Protein AF-X1I5L2-F1 (afdb_monomer_lite)

Secondary structure (DSSP, 8-state):
-EEE-SSS-EEEPP---PPP-TTPPP---EEEEEEE-TTT--EEEEEEEPPTTTSPP----SSHHHHHHHHHHHHHTTHHHHT-SB-S--EEEEETTTTEEEEEEEETTEEEEEESSSTTTT-EEEEEHHHHHHHHHTTGGGSTT-SB-S--EEEEEEEE----TTS----PEEEEEEEEEEBSSEEEEEETTSS-EEEEE---S---TTSEEEEEE--TTSS---EEEEEEEE-TTS-EEEE--------SS----------

Organism: NCBI:txid412755

Foldseek 3Di:
DWDCDPPRDTDDDDDDPPDAAAVRDPFCQWDWDWDQDPVVRDIDTDIDGHDPVNGAAPFAYYHPLRRVQRVCQLVVQVHCVFQNHWPDYWDKDADPVQGWIWTWTHGPFWIKTATCDDPQHSHIAIDGDPQRVVCVVQVNCVHLQHAWPHHWDKFWFWDQPPDPPPDDRDRDTDIWIWTKTHGPFFIKIDTPPPDDIDTDGDDPDDDDQQWDFDWDFDPPPDDQTWTQGWTWHQDPVRDTDGPRNTTGHDDDDDDDDDDDDDD

pLDDT: mean 71.24, std 22.83, range [26.16, 98.19]

Sequence (263 aa):
IDIPATSKSSARLSLTIPSWVNEGPPQPRVLLLLYRDMEGRQQVLKIHAMSPKELPPLVGQGPREIEDEFIEVYQGNGGKDVMGDPLVLPYTFQDVLKGASVVIQDFKNGSIYYNTSGPFMGSAFALFGKIAKLYAGNGGPNGWLGLPRTGLSEVTVKRRANLEPRYPATTAWNNISYSICKFEGGYIGSRDDGGSYEVVQYEKYPLSATDSYLIIDADESYLGGSLILVGAEVKDDFTLRLNMKYLFTYQEGWGFWKNEVGY

InterPro domains:
  IPR013207 LGFP [PF08310] (103-143)

Radius of gyration: 26.4 Å; chains: 1; bounding box: 65×36×83 Å

Structure (mmCIF, N/CA/C/O backbone):
data_AF-X1I5L2-F1
#
_entry.id   AF-X1I5L2-F1
#
loop_
_atom_site.group_PDB
_atom_site.id
_atom_site.type_symbol
_atom_site.label_atom_id
_atom_site.label_alt_id
_atom_site.label_comp_id
_atom_site.label_asym_id
_atom_site.label_entity_id
_atom_site.label_seq_id
_atom_site.pdbx_PDB_ins_code
_atom_site.Cartn_x
_atom_site.Cartn_y
_atom_site.Cartn_z
_atom_site.occupancy
_atom_site.B_iso_or_equiv
_atom_site.auth_seq_id
_atom_site.auth_comp_id
_atom_site.auth_asym_id
_atom_site.auth_atom_id
_atom_site.pdbx_PDB_model_num
ATOM 1 N N . ILE A 1 1 ? -22.689 5.047 15.192 1.00 62.84 1 ILE A N 1
ATOM 2 C CA . ILE A 1 1 ? -23.192 3.724 15.639 1.00 62.84 1 ILE A CA 1
ATOM 3 C C . ILE A 1 1 ? -24.637 3.914 16.075 1.00 62.84 1 ILE A C 1
ATOM 5 O O . ILE A 1 1 ? -24.897 4.882 16.791 1.00 62.84 1 ILE A O 1
ATOM 9 N N . ASP A 1 2 ? -25.551 3.056 15.620 1.00 60.25 2 ASP A N 1
ATOM 10 C CA . ASP A 1 2 ? -26.950 3.079 16.060 1.00 60.25 2 ASP A CA 1
ATOM 11 C C . ASP A 1 2 ? -27.100 2.198 17.298 1.00 60.25 2 ASP A C 1
ATOM 13 O O . ASP A 1 2 ? -26.828 0.998 17.263 1.00 60.25 2 ASP A O 1
ATOM 17 N N . ILE A 1 3 ? -27.496 2.803 18.417 1.00 59.84 3 ILE A N 1
ATOM 18 C CA . ILE A 1 3 ? -27.638 2.094 19.689 1.00 59.84 3 ILE A CA 1
ATOM 19 C C . ILE A 1 3 ? -29.135 1.988 19.989 1.00 59.84 3 ILE A C 1
ATOM 21 O O . ILE A 1 3 ? -29.786 3.023 20.169 1.00 59.84 3 ILE A O 1
ATOM 25 N N . PRO A 1 4 ? -29.710 0.773 20.050 1.00 58.12 4 PRO A N 1
ATOM 26 C CA . PRO A 1 4 ? -31.114 0.617 20.405 1.00 58.12 4 PRO A CA 1
ATOM 27 C C . PRO A 1 4 ? -31.323 1.086 21.850 1.00 58.12 4 PRO A C 1
ATOM 29 O O . PRO A 1 4 ? -30.599 0.643 22.749 1.00 58.12 4 PRO A O 1
ATOM 32 N N . ALA A 1 5 ? -32.278 1.986 22.095 1.00 56.75 5 ALA A N 1
ATOM 33 C CA . ALA A 1 5 ? -32.668 2.361 23.452 1.00 56.75 5 ALA A CA 1
ATOM 34 C C . ALA A 1 5 ? -33.551 1.270 24.090 1.00 56.75 5 ALA A C 1
ATOM 36 O O . ALA A 1 5 ? -33.921 0.282 23.457 1.00 56.75 5 ALA A O 1
ATOM 37 N N . THR A 1 6 ? -33.822 1.404 25.388 1.00 57.53 6 THR A N 1
ATOM 38 C CA . THR A 1 6 ? -34.817 0.587 26.107 1.00 57.53 6 THR A CA 1
ATOM 39 C C . THR A 1 6 ? -36.243 0.906 25.648 1.00 57.53 6 THR A C 1
ATOM 41 O O . THR A 1 6 ? -37.098 0.024 25.631 1.00 57.53 6 THR A O 1
ATOM 44 N N . SER A 1 7 ? -36.482 2.138 25.197 1.00 55.00 7 SER A N 1
ATOM 45 C CA . SER A 1 7 ? -37.666 2.538 24.441 1.00 55.00 7 SER A CA 1
ATOM 46 C C . SER A 1 7 ? -37.446 2.299 22.937 1.00 55.00 7 SER A C 1
ATOM 48 O O . SER A 1 7 ? -36.315 2.178 22.478 1.00 55.00 7 SER A O 1
ATOM 50 N N . LYS A 1 8 ? -38.516 2.197 22.135 1.00 55.75 8 LYS A N 1
ATOM 51 C CA . LYS A 1 8 ? -38.480 1.890 20.680 1.00 55.75 8 LYS A CA 1
ATOM 52 C C . LYS A 1 8 ? -37.745 2.930 19.798 1.00 55.75 8 LYS A C 1
ATOM 54 O O . LYS A 1 8 ? -37.931 2.940 18.585 1.00 55.75 8 LYS A O 1
ATOM 59 N N . SER A 1 9 ? -36.950 3.823 20.375 1.00 58.19 9 SER A N 1
ATOM 60 C CA . SER A 1 9 ? -36.175 4.846 19.683 1.00 58.19 9 SER A CA 1
ATOM 61 C C . SER A 1 9 ? -34.705 4.432 19.545 1.00 58.19 9 SER A C 1
ATOM 63 O O . SER A 1 9 ? -34.098 3.838 20.434 1.00 58.19 9 SER A O 1
ATOM 65 N N . SER A 1 10 ? -34.109 4.740 18.396 1.00 59.22 10 SER A N 1
ATOM 66 C CA . SER A 1 10 ? -32.665 4.638 18.171 1.00 59.22 10 SER A CA 1
ATOM 67 C C . SER A 1 10 ? -32.024 6.008 18.370 1.00 59.22 10 SER A C 1
ATOM 69 O O . SER A 1 10 ? -32.534 7.002 17.852 1.00 59.22 10 SER A O 1
ATOM 71 N N . ALA A 1 11 ? -30.890 6.064 19.065 1.00 63.97 11 ALA A N 1
ATOM 72 C CA . ALA A 1 11 ? -30.048 7.255 19.106 1.00 63.97 11 ALA A CA 1
ATOM 73 C C . ALA A 1 11 ? -28.797 7.020 18.252 1.00 63.97 11 ALA A C 1
ATOM 75 O O . ALA A 1 11 ? -28.113 6.005 18.411 1.00 63.97 11 ALA A O 1
ATOM 76 N N . ARG A 1 12 ? -28.494 7.966 17.357 1.00 64.69 12 ARG A N 1
ATOM 77 C CA . ARG A 1 12 ? -27.260 7.956 16.569 1.00 64.69 12 ARG A CA 1
ATOM 78 C C . ARG A 1 12 ? -26.201 8.767 17.302 1.00 64.69 12 ARG A C 1
ATOM 80 O O . ARG A 1 12 ? -26.363 9.970 17.488 1.00 64.69 12 ARG A O 1
ATOM 87 N N . LEU A 1 13 ? -25.117 8.107 17.698 1.00 67.06 13 LEU A N 1
ATOM 88 C CA . LEU A 1 13 ? -23.958 8.765 18.294 1.00 67.06 13 LEU A CA 1
ATOM 89 C C . LEU A 1 13 ? -22.847 8.889 17.247 1.00 67.06 13 LEU A C 1
ATOM 91 O O . LEU A 1 13 ? -22.424 7.883 16.660 1.00 67.06 13 LEU A O 1
ATOM 95 N N . SER A 1 14 ? -22.390 10.121 17.025 1.00 67.50 14 SER A N 1
ATOM 96 C CA . SER A 1 14 ? -21.175 10.421 16.268 1.00 67.50 14 SER A CA 1
ATOM 97 C C . SER A 1 14 ? -20.031 10.586 17.256 1.00 67.50 14 SER A C 1
ATOM 99 O O . SER A 1 14 ? -20.065 11.474 18.104 1.00 67.50 14 SER A O 1
ATOM 101 N N . LEU A 1 15 ? -19.043 9.707 17.163 1.00 67.12 15 LEU A N 1
ATOM 102 C CA . LEU A 1 15 ? -17.847 9.753 17.988 1.00 67.12 15 LEU A CA 1
ATOM 103 C C . LEU A 1 15 ? -16.681 10.141 17.099 1.00 67.12 15 LEU A C 1
ATOM 105 O O . LEU A 1 15 ? -16.393 9.447 16.124 1.00 67.12 15 LEU A O 1
ATOM 109 N N . THR A 1 16 ? -16.005 11.227 17.450 1.00 61.34 16 THR A N 1
ATOM 110 C CA . THR A 1 16 ? -14.686 11.505 16.896 1.00 61.34 16 THR A CA 1
ATOM 111 C C . THR A 1 16 ? -13.714 10.582 17.610 1.00 61.34 16 THR A C 1
ATOM 113 O O . THR A 1 16 ? -13.450 10.761 18.797 1.00 61.34 16 THR A O 1
ATOM 116 N N . ILE A 1 17 ? -13.231 9.557 16.912 1.00 61.75 17 ILE A N 1
ATOM 117 C CA . ILE A 1 17 ? -12.110 8.757 17.402 1.00 61.75 17 ILE A CA 1
ATOM 118 C C . ILE A 1 17 ? -10.872 9.632 17.167 1.00 61.75 17 ILE A C 1
ATOM 120 O O . ILE A 1 17 ? -10.601 9.941 16.004 1.00 61.75 17 ILE A O 1
ATOM 124 N N . PRO A 1 18 ? -10.193 10.135 18.219 1.00 54.06 18 PRO A N 1
ATOM 125 C CA . PRO A 1 18 ? -8.997 10.948 18.031 1.00 54.06 18 PRO A CA 1
ATOM 126 C C . PRO A 1 18 ? -7.972 10.154 17.219 1.00 54.06 18 PRO A C 1
ATOM 128 O O . PRO A 1 18 ? -7.863 8.939 17.394 1.00 54.06 18 PRO A O 1
ATOM 131 N N . SER A 1 19 ? -7.282 10.846 16.308 1.00 47.81 19 SER A N 1
ATOM 132 C CA . SER A 1 19 ? -6.241 10.267 15.459 1.00 47.81 19 SER A CA 1
ATOM 133 C C . SER A 1 19 ? -5.255 9.469 16.305 1.00 47.81 19 SER A C 1
ATOM 135 O O . SER A 1 19 ? -4.881 9.897 17.405 1.00 47.81 19 SER A O 1
ATOM 137 N N . TRP A 1 20 ? -4.879 8.306 15.794 1.00 55.50 20 TRP A N 1
ATOM 138 C CA . TRP A 1 20 ? -3.967 7.394 16.450 1.00 55.50 20 TRP A CA 1
ATOM 139 C C . TRP A 1 20 ? -2.592 8.064 16.519 1.00 55.50 20 TRP A C 1
ATOM 141 O O . TRP A 1 20 ? -2.247 8.957 15.751 1.00 55.50 20 TRP A O 1
ATOM 151 N N . VAL A 1 21 ? -1.859 7.753 17.569 1.00 45.34 21 VAL A N 1
ATOM 152 C CA . VAL A 1 21 ? -0.486 8.204 17.774 1.00 45.34 21 VAL A CA 1
ATOM 153 C C . VAL A 1 21 ? 0.240 7.005 18.340 1.00 45.34 21 VAL A C 1
ATOM 155 O O . VAL A 1 21 ? -0.377 6.187 19.025 1.00 45.34 21 VAL A O 1
ATOM 158 N N . ASN A 1 22 ? 1.541 6.890 18.087 1.00 37.84 22 ASN A N 1
ATOM 159 C CA . ASN A 1 22 ? 2.390 5.970 18.835 1.00 37.84 22 ASN A CA 1
ATOM 160 C C . ASN A 1 22 ? 2.113 6.122 20.343 1.00 37.84 22 ASN A C 1
ATOM 162 O O . ASN A 1 22 ? 2.152 7.235 20.860 1.00 37.84 22 ASN A O 1
ATOM 166 N N . GLU A 1 23 ? 1.813 5.004 21.015 1.00 49.00 23 GLU A N 1
ATOM 167 C CA . GLU A 1 23 ? 1.343 4.897 22.416 1.00 49.00 23 GLU A CA 1
ATOM 168 C C . GLU A 1 23 ? -0.141 5.219 22.685 1.00 49.00 23 GLU A C 1
ATOM 170 O O . GLU A 1 23 ? -0.615 5.103 23.817 1.00 49.00 23 GLU A O 1
ATOM 175 N N . GLY A 1 24 ? -0.914 5.552 21.653 1.00 46.72 24 GLY A N 1
ATOM 176 C CA . GLY A 1 24 ? -2.366 5.651 21.730 1.00 46.72 24 GLY A CA 1
ATOM 177 C C . GLY A 1 24 ? -3.008 4.296 22.063 1.00 46.72 24 GLY A C 1
ATOM 178 O O . GLY A 1 24 ? -2.465 3.242 21.718 1.00 46.72 24 GLY A O 1
ATOM 179 N N . PRO A 1 25 ? -4.162 4.281 22.753 1.00 47.28 25 PRO A N 1
ATOM 180 C CA . PRO A 1 25 ? -4.828 3.032 23.093 1.00 47.28 25 PRO A CA 1
ATOM 181 C C . PRO A 1 25 ? -5.156 2.234 21.818 1.00 47.28 25 PRO A C 1
ATOM 183 O O . PRO A 1 25 ? -5.490 2.830 20.790 1.00 47.28 25 PRO A O 1
ATOM 186 N N . PRO A 1 26 ? -5.093 0.888 21.870 1.00 56.44 26 PRO A N 1
ATOM 187 C CA . PRO A 1 26 ? -5.458 0.042 20.738 1.00 56.44 26 PRO A CA 1
ATOM 188 C C . PRO A 1 26 ? -6.870 0.375 20.260 1.00 56.44 26 PRO A C 1
ATOM 190 O O . PRO A 1 26 ? -7.688 0.850 21.053 1.00 56.44 26 PRO A O 1
ATOM 193 N N . GLN A 1 27 ? -7.166 0.067 18.988 1.00 62.84 27 GLN A N 1
ATOM 194 C CA . GLN A 1 27 ? -8.500 0.235 18.401 1.00 62.84 27 GLN A CA 1
ATOM 195 C C . GLN A 1 27 ? -9.589 -0.070 19.420 1.00 62.84 27 GLN A C 1
ATOM 197 O O . GLN A 1 27 ? -9.614 -1.212 19.894 1.00 62.84 27 GLN A O 1
ATOM 202 N N . PRO A 1 28 ? -10.436 0.910 19.819 1.00 68.00 28 PRO A N 1
ATOM 203 C CA . PRO A 1 28 ? -11.447 0.642 20.807 1.00 68.00 28 PRO A CA 1
ATOM 204 C C . PRO A 1 28 ? -12.338 -0.407 20.165 1.00 68.00 28 PRO A C 1
ATOM 206 O O . PRO A 1 28 ? -13.022 -0.159 19.182 1.00 68.00 28 PRO A O 1
ATOM 209 N N . ARG A 1 29 ? -12.252 -1.631 20.678 1.00 71.00 29 ARG A N 1
ATOM 210 C CA . ARG A 1 29 ? -13.101 -2.746 20.244 1.00 71.00 29 ARG A CA 1
ATOM 211 C C . ARG A 1 29 ? -14.408 -2.763 21.015 1.00 71.00 29 ARG A C 1
ATOM 213 O O . ARG A 1 29 ? -15.281 -3.583 20.760 1.00 71.00 29 ARG A O 1
ATOM 220 N N . VAL A 1 30 ? -14.520 -1.867 21.988 1.00 75.81 30 VAL A N 1
ATOM 221 C CA . VAL A 1 30 ? -15.630 -1.770 22.912 1.00 75.81 30 VAL A CA 1
ATOM 222 C C . VAL A 1 30 ? -15.932 -0.299 23.130 1.00 75.81 30 VAL A C 1
ATOM 224 O O . VAL A 1 30 ? -15.053 0.479 23.494 1.00 75.81 30 VAL A O 1
ATOM 227 N N . LEU A 1 31 ? -17.193 0.063 22.937 1.00 80.19 31 LEU A N 1
ATOM 228 C CA . LEU A 1 31 ? -17.743 1.323 23.391 1.00 80.19 31 LEU A CA 1
ATOM 229 C C . LEU A 1 31 ? -18.489 1.090 24.706 1.00 80.19 31 LEU A C 1
ATOM 231 O O . LEU A 1 31 ? -19.410 0.272 24.770 1.00 80.19 31 LEU A O 1
ATOM 235 N N . LEU A 1 32 ? -18.102 1.824 25.747 1.00 81.88 32 LEU A N 1
ATOM 236 C CA . LEU A 1 32 ? -18.832 1.876 27.010 1.00 81.88 32 LEU A CA 1
ATOM 237 C C . LEU A 1 32 ? -19.754 3.095 26.986 1.00 81.88 32 LEU A C 1
ATOM 239 O O . LEU A 1 32 ? -19.300 4.235 26.967 1.00 81.88 32 LEU A O 1
ATOM 243 N N . LEU A 1 33 ? -21.058 2.843 26.967 1.00 83.19 33 LEU A N 1
ATOM 244 C CA . LEU A 1 33 ? -22.099 3.863 26.955 1.00 83.19 33 LEU A CA 1
ATOM 245 C C . LEU A 1 33 ? -22.772 3.896 28.315 1.00 83.19 33 LEU A C 1
ATOM 247 O O . LEU A 1 33 ? -23.571 3.016 28.635 1.00 83.19 33 LEU A O 1
ATOM 251 N N . LEU A 1 34 ? -22.474 4.924 29.098 1.00 85.88 34 LEU A N 1
ATOM 252 C CA . LEU A 1 34 ? -23.201 5.208 30.326 1.00 85.88 34 LEU A CA 1
ATOM 253 C C . LEU A 1 34 ? -24.226 6.307 30.048 1.00 85.88 34 LEU A C 1
ATOM 255 O O . LEU A 1 34 ? -23.855 7.423 29.690 1.00 85.88 34 LEU A O 1
ATOM 259 N N . TYR A 1 35 ? -25.511 6.004 30.213 1.00 82.56 35 TYR A N 1
ATOM 260 C CA . TYR A 1 35 ? -26.581 6.986 30.042 1.00 82.56 35 TYR A CA 1
ATOM 261 C C . TYR A 1 35 ? -27.632 6.874 31.145 1.00 82.56 35 TYR A C 1
ATOM 263 O O . TYR A 1 35 ? -27.741 5.859 31.831 1.00 82.56 35 TYR A O 1
ATOM 271 N N . ARG A 1 36 ? -28.403 7.947 31.346 1.00 83.25 36 ARG A N 1
ATOM 272 C CA . ARG A 1 36 ? -29.552 7.949 32.255 1.00 83.25 36 ARG A CA 1
ATOM 273 C C . ARG A 1 36 ? -30.817 7.716 31.441 1.00 83.25 36 ARG A C 1
ATOM 275 O O . ARG A 1 36 ? -31.122 8.501 30.547 1.00 83.25 36 ARG A O 1
ATOM 282 N N . ASP A 1 37 ? -31.542 6.656 31.764 1.00 80.94 37 ASP A N 1
ATOM 283 C CA . ASP A 1 37 ? -32.891 6.448 31.257 1.00 80.94 37 ASP A CA 1
ATOM 284 C C . ASP A 1 37 ? -33.816 7.479 31.921 1.00 80.94 37 ASP A C 1
ATOM 286 O O . ASP A 1 37 ? -33.948 7.516 33.147 1.00 80.94 37 ASP A O 1
ATOM 290 N N . MET A 1 38 ? -34.406 8.364 31.118 1.00 77.81 38 MET A N 1
ATOM 291 C CA . MET A 1 38 ? -35.270 9.443 31.606 1.00 77.81 38 MET A CA 1
ATOM 292 C C . MET A 1 38 ? -36.634 8.932 32.077 1.00 77.81 38 MET A C 1
ATOM 294 O O . MET A 1 38 ? -37.244 9.557 32.944 1.00 77.81 38 MET A O 1
ATOM 298 N N . GLU A 1 39 ? -37.091 7.801 31.542 1.00 81.94 39 GLU A N 1
ATOM 299 C CA . GLU A 1 39 ? -38.390 7.209 31.859 1.00 81.94 39 GLU A CA 1
ATOM 300 C C . GLU A 1 39 ? -38.290 6.393 33.156 1.00 81.94 39 GLU A C 1
ATOM 302 O O . GLU A 1 39 ? -39.084 6.570 34.079 1.00 81.94 39 GLU A O 1
ATOM 307 N N . GLY A 1 40 ? -37.232 5.585 33.283 1.00 77.69 40 GLY A N 1
ATOM 308 C CA . GLY A 1 40 ? -36.968 4.774 34.478 1.00 77.69 40 GLY A CA 1
ATOM 309 C C . GLY A 1 40 ? -36.187 5.478 35.594 1.00 77.69 40 GLY A C 1
ATOM 310 O O . GLY A 1 40 ? -36.073 4.936 36.692 1.00 77.69 40 GLY A O 1
ATOM 311 N N . ARG A 1 41 ? -35.604 6.658 35.331 1.00 86.31 41 ARG A N 1
ATOM 312 C CA . ARG A 1 41 ? -34.628 7.357 36.202 1.00 86.31 41 ARG A CA 1
ATOM 313 C C . ARG A 1 41 ? -33.420 6.500 36.621 1.00 86.31 41 ARG A C 1
ATOM 315 O O . ARG A 1 41 ? -32.737 6.833 37.589 1.00 86.31 41 ARG A O 1
ATOM 322 N N . GLN A 1 42 ? -33.131 5.420 35.901 1.00 86.06 42 GLN A N 1
ATOM 323 C CA . GLN A 1 42 ? -32.013 4.519 36.179 1.00 86.06 42 GLN A CA 1
ATOM 324 C C . GLN A 1 42 ? -30.783 4.903 35.352 1.00 86.06 42 GLN A C 1
ATOM 326 O O . GLN A 1 42 ? -30.897 5.441 34.251 1.00 86.06 42 GLN A O 1
ATOM 331 N N . GLN A 1 43 ? -29.588 4.630 35.879 1.00 88.38 43 GLN A N 1
ATOM 332 C CA . GLN A 1 43 ? -28.369 4.637 35.071 1.00 88.38 43 GLN A CA 1
ATOM 333 C C . GLN A 1 43 ? -28.238 3.295 34.357 1.00 88.38 43 GLN A C 1
ATOM 335 O O . GLN A 1 43 ? -28.350 2.243 34.982 1.00 88.38 43 GLN A O 1
ATOM 340 N N . VAL A 1 44 ? -27.984 3.341 33.055 1.00 83.56 44 VAL A N 1
ATOM 341 C CA . VAL A 1 44 ? -27.788 2.169 32.211 1.00 83.56 44 VAL A CA 1
ATOM 342 C C . VAL A 1 44 ? -26.373 2.217 31.654 1.00 83.56 44 VAL A C 1
ATOM 344 O O . VAL A 1 44 ? -25.980 3.196 31.018 1.00 83.56 44 VAL A O 1
ATOM 347 N N . LEU A 1 45 ? -25.615 1.146 31.885 1.00 86.69 45 LEU A N 1
ATOM 348 C CA . LEU A 1 45 ? -24.344 0.893 31.219 1.00 86.69 45 LEU A CA 1
ATOM 349 C C . LEU A 1 45 ? -24.587 -0.101 30.083 1.00 86.69 45 LEU A C 1
ATOM 351 O O . LEU A 1 45 ? -24.984 -1.240 30.326 1.00 86.69 45 LEU A O 1
ATOM 355 N N . LYS A 1 46 ? -24.336 0.318 28.844 1.00 83.50 46 LYS A N 1
ATOM 356 C CA . LYS A 1 46 ? -24.289 -0.574 27.686 1.00 83.50 46 LYS A CA 1
ATOM 357 C C . LYS A 1 46 ? -22.857 -0.749 27.222 1.00 83.50 46 LYS A C 1
ATOM 359 O O . LYS A 1 46 ? -22.101 0.210 27.101 1.00 83.50 46 LYS A O 1
ATOM 364 N N . ILE A 1 47 ? -22.521 -1.996 26.930 1.00 82.38 47 ILE A N 1
ATOM 365 C CA . ILE A 1 47 ? -21.259 -2.382 26.319 1.00 82.38 47 ILE A CA 1
ATOM 366 C C . ILE A 1 47 ? -21.579 -2.720 24.870 1.00 82.38 47 ILE A C 1
ATOM 368 O O . ILE A 1 47 ? -22.359 -3.634 24.606 1.00 82.38 47 ILE A O 1
ATOM 372 N N . HIS A 1 48 ? -21.021 -1.964 23.934 1.00 81.81 48 HIS A N 1
ATOM 373 C CA . HIS A 1 48 ? -21.159 -2.242 22.513 1.00 81.81 48 HIS A CA 1
ATOM 374 C C . HIS A 1 48 ? -19.808 -2.701 21.975 1.00 81.81 48 HIS A C 1
ATOM 376 O O . HIS A 1 48 ? -18.886 -1.901 21.821 1.00 81.81 48 HIS A O 1
ATOM 382 N N . ALA A 1 49 ? -19.680 -4.006 21.746 1.00 81.31 49 ALA A N 1
ATOM 383 C CA . ALA A 1 49 ? -18.516 -4.560 21.075 1.00 81.31 49 ALA A CA 1
ATOM 384 C C . ALA A 1 49 ? -18.593 -4.197 19.589 1.00 81.31 49 ALA A C 1
ATOM 386 O O . ALA A 1 49 ? -19.563 -4.547 18.923 1.00 81.31 49 ALA A O 1
ATOM 387 N N . MET A 1 50 ? -17.579 -3.495 19.093 1.00 77.56 50 MET A N 1
ATOM 388 C CA . MET A 1 50 ? -17.454 -3.168 17.680 1.00 77.56 50 MET A CA 1
ATOM 389 C C . MET A 1 50 ? -16.791 -4.338 16.967 1.00 77.56 50 MET A C 1
ATOM 391 O O . MET A 1 50 ? -15.715 -4.806 17.354 1.00 77.56 50 MET A O 1
ATOM 395 N N . SER A 1 51 ? -17.438 -4.827 15.918 1.00 74.00 51 SER A N 1
ATOM 396 C CA . SER A 1 51 ? -16.825 -5.794 15.023 1.00 74.00 51 SER A CA 1
ATOM 397 C C . SER A 1 51 ? -15.709 -5.123 14.208 1.00 74.00 51 SER A C 1
ATOM 399 O O . SER A 1 51 ? -15.785 -3.927 13.919 1.00 74.00 51 SER A O 1
ATOM 401 N N . PRO A 1 52 ? -14.694 -5.873 13.743 1.00 67.38 52 PRO A N 1
ATOM 402 C CA . PRO A 1 52 ? -13.659 -5.328 12.859 1.00 67.38 52 PRO A CA 1
ATOM 403 C C . PRO A 1 52 ? -14.202 -4.666 11.582 1.00 67.38 52 PRO A C 1
ATOM 405 O O . PRO A 1 52 ? -13.520 -3.849 10.982 1.00 67.38 52 PRO A O 1
ATOM 408 N N . LYS A 1 53 ? -15.430 -5.004 11.159 1.00 70.56 53 LYS A N 1
ATOM 409 C CA . LYS A 1 53 ? -16.088 -4.399 9.990 1.00 70.56 53 LYS A CA 1
ATOM 410 C C . LYS A 1 53 ? -16.654 -3.004 10.268 1.00 70.56 53 LYS A C 1
ATOM 412 O O . LYS A 1 53 ? -16.898 -2.266 9.322 1.00 70.56 53 LYS A O 1
ATOM 417 N N . GLU A 1 54 ? -16.896 -2.675 11.534 1.00 71.56 54 GLU A N 1
ATOM 418 C CA . GLU A 1 54 ? -17.442 -1.386 11.979 1.00 71.56 54 GLU A CA 1
ATOM 419 C C . GLU A 1 54 ? -16.341 -0.382 12.341 1.00 71.56 54 GLU A C 1
ATOM 421 O O . GLU A 1 54 ? -16.627 0.800 12.529 1.00 71.56 54 GLU A O 1
ATOM 426 N N . LEU A 1 55 ? -15.091 -0.846 12.433 1.00 70.75 55 LEU A N 1
ATOM 427 C CA . LEU A 1 55 ? -13.928 -0.011 12.695 1.00 70.75 55 LEU A CA 1
ATOM 428 C C . LEU A 1 55 ? -13.277 0.433 11.376 1.00 70.75 55 LEU A C 1
ATOM 430 O O . LEU A 1 55 ? -13.263 -0.334 10.407 1.00 70.75 55 LEU A O 1
ATOM 434 N N . PRO A 1 56 ? -12.706 1.649 11.325 1.00 69.31 56 PRO A N 1
ATOM 435 C CA . PRO A 1 56 ? -11.816 2.029 10.238 1.00 69.31 56 PRO A CA 1
ATOM 436 C C . PRO A 1 56 ? -10.670 1.012 10.103 1.00 69.31 56 PRO A C 1
ATOM 438 O O . PRO A 1 56 ? -10.241 0.443 11.112 1.00 69.31 56 PRO A O 1
ATOM 441 N N . PRO A 1 57 ? -10.146 0.767 8.892 1.00 74.00 57 PRO A N 1
ATOM 442 C CA . PRO A 1 57 ? -8.953 -0.055 8.738 1.00 74.00 57 PRO A CA 1
ATOM 443 C C . PRO A 1 57 ? -7.786 0.556 9.532 1.00 74.00 57 PRO A C 1
ATOM 445 O O . PRO A 1 57 ? -7.620 1.774 9.560 1.00 74.00 57 PRO A O 1
ATOM 448 N N . LEU A 1 58 ? -6.992 -0.292 10.191 1.00 83.06 58 LEU A N 1
ATOM 449 C CA . LEU A 1 58 ? -5.752 0.095 10.878 1.00 83.06 58 LEU A CA 1
ATOM 450 C C . LEU A 1 58 ? -4.671 0.447 9.849 1.00 83.06 58 LEU A C 1
ATOM 452 O O . LEU A 1 58 ? -3.816 -0.381 9.561 1.00 83.06 58 LEU A O 1
ATOM 456 N N . VAL A 1 59 ? -4.758 1.622 9.236 1.00 84.50 59 VAL A N 1
ATOM 457 C CA . VAL A 1 59 ? -3.810 2.103 8.221 1.00 84.50 59 VAL A CA 1
ATOM 458 C C . VAL A 1 59 ? -2.761 2.970 8.893 1.00 84.50 59 VAL A C 1
ATOM 460 O O . VAL A 1 59 ? -3.115 3.907 9.603 1.00 84.50 59 VAL A O 1
ATOM 463 N N . GLY A 1 60 ? -1.488 2.658 8.663 1.00 83.94 60 GLY A N 1
ATOM 464 C CA . GLY A 1 60 ? -0.393 3.248 9.418 1.00 83.94 60 GLY A CA 1
ATOM 465 C C . GLY A 1 60 ? -0.456 2.855 10.896 1.00 83.94 60 GLY A C 1
ATOM 466 O O . GLY A 1 60 ? -1.438 2.300 11.378 1.00 83.94 60 GLY A O 1
ATOM 467 N N . GLN A 1 61 ? 0.645 3.079 11.597 1.00 79.31 61 GLN A N 1
ATOM 468 C CA . GLN A 1 61 ? 0.837 3.060 13.049 1.00 79.31 61 GLN A CA 1
ATOM 469 C C . GLN A 1 61 ? 2.268 3.558 13.249 1.00 79.31 61 GLN A C 1
ATOM 471 O O . GLN A 1 61 ? 3.175 3.096 12.549 1.00 79.31 61 GLN A O 1
ATOM 476 N N . GLY A 1 62 ? 2.501 4.477 14.179 1.00 77.12 62 GLY A N 1
ATOM 477 C CA . GLY A 1 62 ? 3.846 5.004 14.361 1.00 77.12 62 GLY A CA 1
ATOM 478 C C . GLY A 1 62 ? 3.890 6.432 14.883 1.00 77.12 62 GLY A C 1
ATOM 479 O O . GLY A 1 62 ? 2.904 6.951 15.413 1.00 77.12 62 GLY A O 1
ATOM 480 N N . PRO A 1 63 ? 5.055 7.089 14.745 1.00 79.81 63 PRO A N 1
ATOM 481 C CA . PRO A 1 63 ? 5.131 8.536 14.829 1.00 79.81 63 PRO A CA 1
ATOM 482 C C . PRO A 1 63 ? 4.100 9.145 13.877 1.00 79.81 63 PRO A C 1
ATOM 484 O O . PRO A 1 63 ? 3.917 8.644 12.767 1.00 79.81 63 PRO A O 1
ATOM 487 N N . ARG A 1 64 ? 3.452 10.226 14.314 1.00 77.69 64 ARG A N 1
ATOM 488 C CA . ARG A 1 64 ? 2.327 10.844 13.604 1.00 77.69 64 ARG A CA 1
ATOM 489 C C . ARG A 1 64 ? 2.625 11.137 12.131 1.00 77.69 64 ARG A C 1
ATOM 491 O O . ARG A 1 64 ? 1.784 10.880 11.289 1.00 77.69 64 ARG A O 1
ATOM 498 N N . GLU A 1 65 ? 3.837 11.593 11.829 1.00 81.62 65 GLU A N 1
ATOM 499 C CA . GLU A 1 65 ? 4.284 11.883 10.460 1.00 81.62 65 GLU A CA 1
ATOM 500 C C . GLU A 1 65 ? 4.211 10.655 9.537 1.00 81.62 65 GLU A C 1
ATOM 502 O O . GLU A 1 65 ? 3.803 10.770 8.390 1.00 81.62 65 GLU A O 1
ATOM 507 N N . ILE A 1 66 ? 4.554 9.466 10.045 1.00 86.25 66 ILE A N 1
ATOM 508 C CA . ILE A 1 66 ? 4.475 8.220 9.272 1.00 86.25 66 ILE A CA 1
ATOM 509 C C . ILE A 1 66 ? 3.015 7.806 9.103 1.00 86.25 66 ILE A C 1
ATOM 511 O O . ILE A 1 66 ? 2.603 7.403 8.022 1.00 86.25 66 ILE A O 1
ATOM 515 N N . GLU A 1 67 ? 2.227 7.878 10.174 1.00 86.81 67 GLU A N 1
ATOM 516 C CA . GLU A 1 67 ? 0.817 7.495 10.124 1.00 86.81 67 GLU A CA 1
ATOM 517 C C . GLU A 1 67 ? 0.016 8.367 9.153 1.00 86.81 67 GLU A C 1
ATOM 519 O O . GLU A 1 67 ? -0.710 7.823 8.319 1.00 86.81 67 GLU A O 1
ATOM 524 N N . ASP A 1 68 ? 0.186 9.689 9.230 1.00 87.38 68 ASP A N 1
ATOM 525 C CA . ASP A 1 68 ? -0.494 10.649 8.361 1.00 87.38 68 ASP A CA 1
ATOM 526 C C . ASP A 1 68 ? -0.179 10.347 6.882 1.00 87.38 68 ASP A C 1
ATOM 528 O O . ASP A 1 68 ? -1.098 10.264 6.068 1.00 87.38 68 ASP A O 1
ATOM 532 N N . GLU A 1 69 ? 1.082 10.044 6.558 1.00 92.06 69 GLU A N 1
ATOM 533 C CA . GLU A 1 69 ? 1.515 9.685 5.202 1.00 92.06 69 GLU A CA 1
ATOM 534 C C . GLU A 1 69 ? 0.912 8.347 4.719 1.00 92.06 69 GLU A C 1
ATOM 536 O O . GLU A 1 69 ? 0.443 8.231 3.585 1.00 92.06 69 GLU A O 1
ATOM 541 N N . PHE A 1 70 ? 0.855 7.320 5.579 1.00 92.81 70 PHE A N 1
ATOM 542 C CA . PHE A 1 70 ? 0.179 6.058 5.243 1.00 92.81 70 PHE A CA 1
ATOM 543 C C . PHE A 1 70 ? -1.311 6.273 4.971 1.00 92.81 70 PHE A C 1
ATOM 545 O O . PHE A 1 70 ? -1.853 5.683 4.034 1.00 92.81 70 PHE A O 1
ATOM 552 N N . ILE A 1 71 ? -1.979 7.089 5.790 1.00 90.00 71 ILE A N 1
ATOM 553 C CA . ILE A 1 71 ? -3.398 7.409 5.624 1.00 90.00 71 ILE A CA 1
ATOM 554 C C . ILE A 1 71 ? -3.607 8.183 4.324 1.00 90.00 71 ILE A C 1
ATOM 556 O O . ILE A 1 71 ? -4.505 7.826 3.559 1.00 90.00 71 ILE A O 1
ATOM 560 N N . GLU A 1 72 ? -2.787 9.197 4.050 1.00 92.38 72 GLU A N 1
ATOM 561 C CA . GLU A 1 72 ? -2.867 9.997 2.830 1.00 92.38 72 GLU A CA 1
ATOM 562 C C . GLU A 1 72 ? -2.696 9.123 1.587 1.00 92.38 72 GLU A C 1
ATOM 564 O O . GLU A 1 72 ? -3.575 9.105 0.723 1.00 92.38 72 GLU A O 1
ATOM 569 N N . VAL A 1 73 ? -1.638 8.309 1.533 1.00 95.38 73 VAL A N 1
ATOM 570 C CA . VAL A 1 73 ? -1.386 7.410 0.402 1.00 95.38 73 VAL A CA 1
ATOM 571 C C . VAL A 1 73 ? -2.472 6.345 0.268 1.00 95.38 73 VAL A C 1
ATOM 573 O O . VAL A 1 73 ? -2.919 6.069 -0.846 1.00 95.38 73 VAL A O 1
ATOM 576 N N . TYR A 1 74 ? -2.954 5.766 1.369 1.00 95.81 74 TYR A N 1
ATOM 577 C CA . TYR A 1 74 ? -4.043 4.792 1.330 1.00 95.81 74 TYR A CA 1
ATOM 578 C C . TYR A 1 74 ? -5.323 5.402 0.757 1.00 95.81 74 TYR A C 1
ATOM 580 O O . TYR A 1 74 ? -5.893 4.858 -0.187 1.00 95.81 74 TYR A O 1
ATOM 588 N N . GLN A 1 75 ? -5.769 6.544 1.290 1.00 93.31 75 GLN A N 1
ATOM 589 C CA . GLN A 1 75 ? -7.003 7.199 0.846 1.00 93.31 75 GLN A CA 1
ATOM 590 C C . GLN A 1 75 ? -6.871 7.749 -0.577 1.00 93.31 75 GLN A C 1
ATOM 592 O O . GLN A 1 75 ? -7.778 7.560 -1.389 1.00 93.31 75 GLN A O 1
ATOM 597 N N . GLY A 1 76 ? -5.727 8.354 -0.909 1.00 94.06 76 GLY A N 1
ATOM 598 C CA . GLY A 1 76 ? -5.424 8.880 -2.241 1.00 94.06 76 GLY A CA 1
ATOM 599 C C . GLY A 1 76 ? -5.444 7.810 -3.336 1.00 94.06 76 GLY A C 1
ATOM 600 O O . GLY A 1 76 ? -5.770 8.110 -4.480 1.00 94.06 76 GLY A O 1
ATOM 601 N N . ASN A 1 77 ? -5.191 6.546 -2.978 1.00 94.38 77 ASN A N 1
ATOM 602 C CA . ASN A 1 77 ? -5.246 5.400 -3.888 1.00 94.38 77 ASN A CA 1
ATOM 603 C C . ASN A 1 77 ? -6.566 4.605 -3.800 1.00 94.38 77 ASN A C 1
ATOM 605 O O . ASN A 1 77 ? -6.619 3.440 -4.188 1.00 94.38 77 ASN A O 1
ATOM 609 N N . GLY A 1 78 ? -7.647 5.214 -3.297 1.00 94.12 78 GLY A N 1
ATOM 610 C CA . GLY A 1 78 ? -8.984 4.604 -3.238 1.00 94.12 78 GLY A CA 1
ATOM 611 C C . GLY A 1 78 ? -9.252 3.753 -1.991 1.00 94.12 78 GLY A C 1
ATOM 612 O O . GLY A 1 78 ? -10.278 3.074 -1.909 1.00 94.12 78 GLY A O 1
ATOM 613 N N . GLY A 1 79 ? -8.349 3.783 -1.011 1.00 93.50 79 GLY A N 1
ATOM 614 C CA . GLY A 1 79 ? -8.538 3.231 0.324 1.00 93.50 79 GLY A CA 1
ATOM 615 C C . GLY A 1 79 ? -8.974 1.769 0.332 1.00 93.50 79 GLY A C 1
ATOM 616 O O . GLY A 1 79 ? -8.403 0.909 -0.343 1.00 93.50 79 GLY A O 1
ATOM 617 N N . LYS A 1 80 ? -10.013 1.478 1.119 1.00 91.50 80 LYS A N 1
ATOM 618 C CA . LYS A 1 80 ? -10.504 0.113 1.349 1.00 91.50 80 LYS A CA 1
ATOM 619 C C . LYS A 1 80 ? -11.042 -0.561 0.092 1.00 91.50 80 LYS A C 1
ATOM 621 O O . LYS A 1 80 ? -10.908 -1.777 -0.027 1.00 91.50 80 LYS A O 1
ATOM 626 N N . ASP A 1 81 ? -11.605 0.199 -0.840 1.00 93.12 81 ASP A N 1
ATOM 627 C CA . ASP A 1 81 ? -12.199 -0.366 -2.053 1.00 93.12 81 ASP A CA 1
ATOM 628 C C . ASP A 1 81 ? -11.127 -0.889 -3.019 1.00 93.12 81 ASP A C 1
ATOM 630 O O . ASP A 1 81 ? -11.339 -1.895 -3.698 1.00 93.12 81 ASP A O 1
ATOM 634 N N . VAL A 1 82 ? -9.949 -0.256 -3.030 1.00 94.38 82 VAL A N 1
ATOM 635 C CA . VAL A 1 82 ? -8.824 -0.632 -3.897 1.00 94.38 82 VAL A CA 1
ATOM 636 C C . VAL A 1 82 ? -7.826 -1.521 -3.160 1.00 94.38 82 VAL A C 1
ATOM 638 O O . VAL A 1 82 ? -7.583 -2.659 -3.567 1.00 94.38 82 VAL A O 1
ATOM 641 N N . MET A 1 83 ? -7.261 -1.037 -2.054 1.00 95.44 83 MET A N 1
ATOM 642 C CA . MET A 1 83 ? -6.183 -1.719 -1.330 1.00 95.44 83 MET A CA 1
ATOM 643 C C . MET A 1 83 ? -6.700 -2.815 -0.389 1.00 95.44 83 MET A C 1
ATOM 645 O O . MET A 1 83 ? -5.991 -3.784 -0.108 1.00 95.44 83 MET A O 1
ATOM 649 N N . GLY A 1 84 ? -7.957 -2.716 0.049 1.00 93.88 84 GLY A N 1
ATOM 650 C CA . GLY A 1 84 ? -8.559 -3.644 1.001 1.00 93.88 84 GLY A CA 1
ATOM 651 C C . GLY A 1 84 ? -8.197 -3.345 2.456 1.00 93.88 84 GLY A C 1
ATOM 652 O O . GLY A 1 84 ? -7.653 -2.291 2.792 1.00 93.88 84 GLY A O 1
ATOM 653 N N . ASP A 1 85 ? -8.541 -4.287 3.334 1.00 90.88 85 ASP A N 1
ATOM 654 C CA . ASP A 1 85 ? -8.198 -4.205 4.754 1.00 90.88 85 ASP A CA 1
ATOM 655 C C . ASP A 1 85 ? -6.700 -4.509 4.976 1.00 90.88 85 ASP A C 1
ATOM 657 O O . ASP A 1 85 ? -6.137 -5.347 4.258 1.00 90.88 85 ASP A O 1
ATOM 661 N N . PRO A 1 86 ? -6.052 -3.860 5.962 1.00 92.62 86 PRO A N 1
ATOM 662 C CA . PRO A 1 86 ? -4.681 -4.163 6.359 1.00 92.62 86 PRO A CA 1
ATOM 663 C C . PRO A 1 86 ? -4.590 -5.593 6.898 1.00 92.62 86 PRO A C 1
ATOM 665 O O . PRO A 1 86 ? -5.457 -6.052 7.645 1.00 92.62 86 PRO A O 1
ATOM 668 N N . LEU A 1 87 ? -3.530 -6.299 6.514 1.00 91.06 87 LEU A N 1
ATOM 669 C CA . LEU A 1 87 ? -3.248 -7.670 6.941 1.00 91.06 87 LEU A CA 1
ATOM 670 C C . LEU A 1 87 ? -2.363 -7.711 8.186 1.00 91.06 87 LEU A C 1
ATOM 672 O O . LEU A 1 87 ? -2.495 -8.615 9.010 1.00 91.06 87 LEU A O 1
ATOM 676 N N . VAL A 1 88 ? -1.464 -6.735 8.312 1.00 89.38 88 VAL A N 1
ATOM 677 C CA . VAL A 1 88 ? -0.459 -6.649 9.375 1.00 89.38 88 VAL A CA 1
ATOM 678 C C . VAL A 1 88 ? -0.308 -5.209 9.860 1.00 89.38 88 VAL A C 1
ATOM 680 O O . VAL A 1 88 ? -0.731 -4.262 9.191 1.00 89.38 88 VAL A O 1
ATOM 683 N N . LEU A 1 89 ? 0.286 -5.041 11.042 1.00 88.25 89 LEU A N 1
ATOM 684 C CA . LEU A 1 89 ? 0.767 -3.732 11.481 1.00 88.25 89 LEU A CA 1
ATOM 685 C C . LEU A 1 89 ? 2.004 -3.333 10.663 1.00 88.25 89 LEU A C 1
ATOM 687 O O . LEU A 1 89 ? 2.707 -4.225 10.178 1.00 88.25 89 LEU A O 1
ATOM 691 N N . PRO A 1 90 ? 2.291 -2.028 10.526 1.00 92.62 90 PRO A N 1
ATOM 692 C CA . PRO A 1 90 ? 3.498 -1.582 9.857 1.00 92.62 90 PRO A CA 1
ATOM 693 C C . PRO A 1 90 ? 4.762 -2.183 10.478 1.00 92.62 90 PRO A C 1
ATOM 695 O O . PRO A 1 90 ? 4.879 -2.292 11.700 1.00 92.62 90 PRO A O 1
ATOM 698 N N . TYR A 1 91 ? 5.715 -2.559 9.632 1.00 94.06 91 TYR A N 1
ATOM 699 C CA . TYR A 1 91 ? 6.985 -3.152 10.038 1.00 94.06 91 TYR A CA 1
ATOM 700 C C . TYR A 1 91 ? 8.144 -2.563 9.237 1.00 94.06 91 TYR A C 1
ATOM 702 O O . TYR A 1 91 ? 7.986 -2.152 8.090 1.00 94.06 91 TYR A O 1
ATOM 710 N N . THR A 1 92 ? 9.331 -2.521 9.837 1.00 95.38 92 THR A N 1
ATOM 711 C CA . THR A 1 92 ? 10.521 -1.973 9.179 1.00 95.38 92 THR A CA 1
ATOM 712 C C . THR A 1 92 ? 11.198 -3.025 8.306 1.00 95.38 92 THR A C 1
ATOM 714 O O . THR A 1 92 ? 11.407 -4.162 8.730 1.00 95.38 92 THR A O 1
ATOM 717 N N . PHE A 1 93 ? 11.604 -2.620 7.108 1.00 96.38 93 PHE A N 1
ATOM 718 C CA . PHE A 1 93 ? 12.473 -3.368 6.211 1.00 96.38 93 PHE A CA 1
ATOM 719 C C . PHE A 1 93 ? 13.706 -2.527 5.867 1.00 96.38 93 PHE A C 1
ATOM 721 O O . PHE A 1 93 ? 13.614 -1.309 5.714 1.00 96.38 93 PHE A O 1
ATOM 728 N N . GLN A 1 94 ? 14.860 -3.177 5.734 1.00 95.69 94 GLN A N 1
ATOM 729 C CA . GLN A 1 94 ? 16.126 -2.520 5.424 1.00 95.69 94 GLN A CA 1
ATOM 730 C C . GLN A 1 94 ? 16.805 -3.217 4.243 1.00 95.69 94 GLN A C 1
ATOM 732 O O . GLN A 1 94 ? 17.170 -4.388 4.339 1.00 95.69 94 GLN A O 1
ATOM 737 N N . ASP A 1 95 ? 17.016 -2.481 3.151 1.00 91.44 95 ASP A N 1
ATOM 738 C CA . ASP A 1 95 ? 17.902 -2.899 2.068 1.00 91.44 95 ASP A CA 1
ATOM 739 C C . ASP A 1 95 ? 19.342 -2.534 2.454 1.00 91.44 95 ASP A C 1
ATOM 741 O O . ASP A 1 95 ? 19.810 -1.406 2.274 1.00 91.44 95 ASP A O 1
ATOM 745 N N . VAL A 1 96 ? 20.050 -3.513 3.020 1.00 86.75 96 VAL A N 1
ATOM 746 C CA . VAL A 1 96 ? 21.440 -3.356 3.475 1.00 86.75 96 VAL A CA 1
ATOM 747 C C . VAL A 1 96 ? 22.387 -3.039 2.313 1.00 86.75 96 VAL A C 1
ATOM 749 O O . VAL A 1 96 ? 23.370 -2.330 2.512 1.00 86.75 96 VAL A O 1
ATOM 752 N N . LEU A 1 97 ? 22.105 -3.530 1.101 1.00 84.31 97 LEU A N 1
ATOM 753 C CA . LEU A 1 97 ? 22.987 -3.341 -0.055 1.00 84.31 97 LEU A CA 1
ATOM 754 C C . LEU A 1 97 ? 22.897 -1.923 -0.616 1.00 84.31 97 LEU A C 1
ATOM 756 O O . LEU A 1 97 ? 23.892 -1.403 -1.121 1.00 84.31 97 LEU A O 1
ATOM 760 N N . LYS A 1 98 ? 21.717 -1.304 -0.535 1.00 85.88 98 LYS A N 1
ATOM 761 C CA . LYS A 1 98 ? 21.471 0.048 -1.059 1.00 85.88 98 LYS A CA 1
ATOM 762 C C . LYS A 1 98 ? 21.422 1.126 0.019 1.00 85.88 98 LYS A C 1
ATOM 764 O O . LYS A 1 98 ? 21.329 2.303 -0.313 1.00 85.88 98 LYS A O 1
ATOM 769 N N . GLY A 1 99 ? 21.522 0.741 1.293 1.00 90.50 99 GLY A N 1
ATOM 770 C CA . GLY A 1 99 ? 21.512 1.675 2.417 1.00 90.50 99 GLY A CA 1
ATOM 771 C C . GLY A 1 99 ? 20.178 2.407 2.568 1.00 90.50 99 GLY A C 1
ATOM 772 O O . GLY A 1 99 ? 20.170 3.566 2.975 1.00 90.50 99 GLY A O 1
ATOM 773 N N . ALA A 1 100 ? 19.073 1.750 2.213 1.00 93.19 100 ALA A N 1
ATOM 774 C CA . ALA A 1 100 ? 17.725 2.297 2.310 1.00 93.19 100 ALA A CA 1
ATOM 775 C C . ALA A 1 100 ? 16.900 1.510 3.334 1.00 93.19 100 ALA A C 1
ATOM 777 O O . ALA A 1 100 ? 17.081 0.305 3.523 1.00 93.19 100 ALA A O 1
ATOM 778 N N . SER A 1 101 ? 15.971 2.186 3.999 1.00 94.88 101 SER A N 1
ATOM 779 C CA . SER A 1 101 ? 15.023 1.577 4.927 1.00 94.88 101 SER A CA 1
ATOM 780 C C . SER A 1 101 ? 13.627 2.101 4.656 1.00 94.88 101 SER A C 1
ATOM 782 O O . SER A 1 101 ? 13.441 3.272 4.327 1.00 94.88 101 SER A O 1
ATOM 784 N N . VAL A 1 102 ? 12.643 1.227 4.820 1.00 96.50 102 VAL A N 1
ATOM 785 C CA . VAL A 1 102 ? 11.227 1.543 4.652 1.00 96.50 102 VAL A CA 1
ATOM 786 C C . VAL A 1 102 ? 10.423 0.991 5.820 1.00 96.50 102 VAL A C 1
ATOM 788 O O . VAL A 1 102 ? 10.800 -0.005 6.435 1.00 96.50 102 VAL A O 1
ATOM 791 N N . VAL A 1 103 ? 9.296 1.623 6.113 1.00 96.56 103 VAL A N 1
ATOM 792 C CA . VAL A 1 103 ? 8.203 1.023 6.875 1.00 96.56 103 VAL A CA 1
ATOM 793 C C . VAL A 1 103 ? 7.184 0.515 5.864 1.00 96.56 103 VAL A C 1
ATOM 795 O O . VAL A 1 103 ? 6.797 1.245 4.954 1.00 96.56 103 VAL A O 1
ATOM 798 N N . ILE A 1 104 ? 6.780 -0.741 5.994 1.00 96.94 104 ILE A N 1
ATOM 799 C CA . ILE A 1 104 ? 5.863 -1.416 5.079 1.00 96.94 104 ILE A CA 1
ATOM 800 C C . ILE A 1 104 ? 4.600 -1.773 5.841 1.00 96.94 104 ILE A C 1
ATOM 802 O O . ILE A 1 104 ? 4.684 -2.265 6.963 1.00 96.94 104 ILE A O 1
ATOM 806 N N . GLN A 1 105 ? 3.443 -1.587 5.216 1.00 97.31 105 GLN A N 1
ATOM 807 C CA . GLN A 1 105 ? 2.212 -2.222 5.666 1.00 97.31 105 GLN A CA 1
ATOM 808 C C . GLN A 1 105 ? 1.555 -2.977 4.519 1.00 97.31 105 GLN A C 1
ATOM 810 O O . GLN A 1 105 ? 1.309 -2.403 3.456 1.00 97.31 105 GLN A O 1
ATOM 815 N N . ASP A 1 106 ? 1.241 -4.248 4.762 1.00 96.75 106 ASP A N 1
ATOM 816 C CA . ASP A 1 106 ? 0.542 -5.080 3.792 1.00 96.75 106 ASP A CA 1
ATOM 817 C C . ASP A 1 106 ? -0.970 -4.988 3.970 1.00 96.75 106 ASP A C 1
ATOM 819 O O . ASP A 1 106 ? -1.508 -5.005 5.082 1.00 96.75 106 ASP A O 1
ATOM 823 N N . PHE A 1 107 ? -1.653 -4.957 2.836 1.00 96.44 107 PHE A N 1
ATOM 824 C CA . PHE A 1 107 ? -3.095 -4.936 2.680 1.00 96.44 107 PHE A CA 1
ATOM 825 C C . PHE A 1 107 ? -3.531 -6.117 1.819 1.00 96.44 107 PHE A C 1
ATOM 827 O O . PHE A 1 107 ? -2.738 -6.757 1.127 1.00 96.44 107 PHE A O 1
ATOM 834 N N . LYS A 1 108 ? -4.830 -6.416 1.833 1.00 95.31 108 LYS A N 1
ATOM 835 C CA . LYS A 1 108 ? -5.386 -7.543 1.076 1.00 95.31 108 LYS A CA 1
ATOM 836 C C . LYS A 1 108 ? -5.017 -7.522 -0.417 1.00 95.31 108 LYS A C 1
ATOM 838 O O . LYS A 1 108 ? -4.807 -8.588 -0.993 1.00 95.31 108 LYS A O 1
ATOM 843 N N . ASN A 1 109 ? -4.960 -6.340 -1.033 1.00 95.75 109 ASN A N 1
ATOM 844 C CA . ASN A 1 109 ? -4.747 -6.176 -2.474 1.00 95.75 109 ASN A CA 1
ATOM 845 C C . ASN A 1 109 ? -3.458 -5.410 -2.826 1.00 95.75 109 ASN A C 1
ATOM 847 O O . ASN A 1 109 ? -3.306 -4.985 -3.976 1.00 95.75 109 ASN A O 1
ATOM 851 N N . GLY A 1 110 ? -2.549 -5.198 -1.872 1.00 96.50 110 GLY A N 1
ATOM 852 C CA . GLY A 1 110 ? -1.369 -4.365 -2.087 1.00 96.50 110 GLY A CA 1
ATOM 853 C C . GLY A 1 110 ? -0.562 -4.099 -0.822 1.00 96.50 110 GLY A C 1
ATOM 854 O O . GLY A 1 110 ? -0.859 -4.657 0.225 1.00 96.50 110 GLY A O 1
ATOM 855 N N . SER A 1 111 ? 0.419 -3.210 -0.916 1.00 98.12 111 SER A N 1
ATOM 856 C CA . SER A 1 111 ? 1.251 -2.770 0.208 1.00 98.12 111 SER A CA 1
ATOM 857 C C . SER A 1 111 ? 1.588 -1.285 0.056 1.00 98.12 111 SER A C 1
ATOM 859 O O . SER A 1 111 ? 1.668 -0.780 -1.066 1.00 98.12 111 SER A O 1
ATOM 861 N N . ILE A 1 112 ? 1.793 -0.586 1.171 1.00 98.19 112 ILE A N 1
ATOM 862 C CA . ILE A 1 112 ? 2.343 0.779 1.193 1.00 98.19 112 ILE A CA 1
ATOM 863 C C . ILE A 1 112 ? 3.770 0.718 1.731 1.00 98.19 112 ILE A C 1
ATOM 865 O O . ILE A 1 112 ? 4.027 0.023 2.715 1.00 98.19 112 ILE A O 1
ATOM 869 N N . TYR A 1 113 ? 4.675 1.451 1.084 1.00 97.62 113 TYR A N 1
ATOM 870 C CA . TYR A 1 113 ? 6.095 1.545 1.417 1.00 97.62 113 TYR A CA 1
ATOM 871 C C . TYR A 1 113 ? 6.442 2.994 1.745 1.00 97.62 113 TYR A C 1
ATOM 873 O O . TYR A 1 113 ? 6.473 3.817 0.838 1.00 97.62 113 TYR A O 1
ATOM 881 N N . TYR A 1 114 ? 6.721 3.302 3.010 1.00 97.19 114 TYR A N 1
ATOM 882 C CA . TYR A 1 114 ? 7.185 4.617 3.455 1.00 97.19 114 TYR A CA 1
ATOM 883 C C . TYR A 1 114 ? 8.699 4.617 3.653 1.00 97.19 114 TYR A C 1
ATOM 885 O O . TYR A 1 114 ? 9.213 3.884 4.495 1.00 97.19 114 TYR A O 1
ATOM 893 N N . ASN A 1 115 ? 9.425 5.435 2.899 1.00 95.69 115 ASN A N 1
ATOM 894 C CA . ASN A 1 115 ? 10.884 5.500 2.944 1.00 95.69 115 ASN A CA 1
ATOM 895 C C . ASN A 1 115 ? 11.365 6.283 4.171 1.00 95.69 115 ASN A C 1
ATOM 897 O O . ASN A 1 115 ? 11.161 7.489 4.277 1.00 95.69 115 ASN A O 1
ATOM 901 N N . THR A 1 116 ? 12.057 5.608 5.090 1.00 95.56 116 THR A N 1
ATOM 902 C CA . THR A 1 116 ? 12.623 6.214 6.308 1.00 95.56 116 THR A CA 1
ATOM 903 C C . THR A 1 116 ? 14.087 6.616 6.160 1.00 95.56 116 THR A C 1
ATOM 905 O O . THR A 1 116 ? 14.611 7.328 7.012 1.00 95.56 116 THR A O 1
ATOM 908 N N . SER A 1 117 ? 14.756 6.182 5.092 1.00 95.69 117 SER A N 1
ATOM 909 C CA . SER A 1 117 ? 16.103 6.627 4.728 1.00 95.69 117 SER A CA 1
ATOM 910 C C . SER A 1 117 ? 16.360 6.462 3.226 1.00 95.69 117 SER A C 1
ATOM 912 O O . SER A 1 117 ? 15.526 5.926 2.496 1.00 95.69 117 SER A O 1
ATOM 914 N N . GLY A 1 118 ? 17.521 6.926 2.758 1.00 93.00 118 GLY A N 1
ATOM 915 C CA . GLY A 1 118 ? 17.921 6.846 1.354 1.00 93.00 118 GLY A CA 1
ATOM 916 C C . GLY A 1 118 ? 17.410 8.016 0.497 1.00 93.00 118 GLY A C 1
ATOM 917 O O . GLY A 1 118 ? 16.902 9.002 1.031 1.00 93.00 118 GLY A O 1
ATOM 918 N N . PRO A 1 119 ? 17.555 7.934 -0.840 1.00 91.19 119 PRO A N 1
ATOM 919 C CA . PRO A 1 119 ? 17.256 9.045 -1.751 1.00 91.19 119 PRO A CA 1
ATOM 920 C C . PRO A 1 119 ? 15.790 9.498 -1.771 1.00 91.19 119 PRO A C 1
ATOM 922 O O . PRO A 1 119 ? 15.513 10.616 -2.186 1.00 91.19 119 PRO A O 1
ATOM 925 N N . PHE A 1 120 ? 14.868 8.639 -1.328 1.00 93.19 120 PHE A N 1
ATOM 926 C CA . PHE A 1 120 ? 13.422 8.891 -1.321 1.00 93.19 120 PHE A CA 1
ATOM 927 C C . PHE A 1 120 ? 12.866 9.088 0.096 1.00 93.19 120 PHE A C 1
ATOM 929 O O . PHE A 1 120 ? 11.669 8.921 0.313 1.00 93.19 120 PHE A O 1
ATOM 936 N N . MET A 1 121 ? 13.725 9.392 1.077 1.00 94.94 121 MET A N 1
ATOM 937 C CA . MET A 1 121 ? 13.325 9.585 2.474 1.00 94.94 121 MET A CA 1
ATOM 938 C C . MET A 1 121 ? 12.146 10.562 2.597 1.00 94.94 121 MET A C 1
ATOM 940 O O . MET A 1 121 ? 12.175 11.653 2.032 1.00 94.94 121 MET A O 1
ATOM 944 N N . GLY A 1 122 ? 11.130 10.167 3.364 1.00 93.50 122 GLY A N 1
ATOM 945 C CA . GLY A 1 122 ? 9.908 10.939 3.585 1.00 93.50 122 GLY A CA 1
ATOM 946 C C . GLY A 1 122 ? 8.809 10.708 2.546 1.00 93.50 122 GLY A C 1
ATOM 947 O O . GLY A 1 122 ? 7.737 11.271 2.698 1.00 93.50 122 GLY A O 1
ATOM 948 N N . SER A 1 123 ? 9.037 9.895 1.508 1.00 95.06 123 SER A N 1
ATOM 949 C CA . SER A 1 123 ? 8.006 9.556 0.512 1.00 95.06 123 SER A CA 1
ATOM 950 C C . SER A 1 123 ? 7.355 8.200 0.795 1.00 95.06 123 SER A C 1
ATOM 952 O O . SER A 1 123 ? 8.071 7.226 1.073 1.00 95.06 123 SER A O 1
ATOM 954 N N . ALA A 1 124 ? 6.030 8.097 0.636 1.00 96.38 124 ALA A N 1
ATOM 955 C CA . ALA A 1 124 ? 5.319 6.820 0.589 1.00 96.38 124 ALA A CA 1
ATOM 956 C C . ALA A 1 124 ? 4.783 6.461 -0.802 1.00 96.38 124 ALA A C 1
ATOM 958 O O . ALA A 1 124 ? 4.293 7.300 -1.554 1.00 96.38 124 ALA A O 1
ATOM 959 N N . PHE A 1 125 ? 4.813 5.165 -1.120 1.00 97.38 125 PHE A N 1
ATOM 960 C CA . PHE A 1 125 ? 4.300 4.630 -2.379 1.00 97.38 125 PHE A CA 1
ATOM 961 C C . PHE A 1 125 ? 3.377 3.434 -2.136 1.00 97.38 125 PHE A C 1
ATOM 963 O O . PHE A 1 125 ? 3.761 2.465 -1.477 1.00 97.38 125 PHE A O 1
ATOM 970 N N . ALA A 1 126 ? 2.164 3.484 -2.693 1.00 97.50 126 ALA A N 1
ATOM 971 C CA . ALA A 1 126 ? 1.244 2.352 -2.724 1.00 97.50 126 ALA A CA 1
ATOM 972 C C . ALA A 1 126 ? 1.484 1.492 -3.966 1.00 97.50 126 ALA A C 1
ATOM 974 O O . ALA A 1 126 ? 1.492 1.990 -5.092 1.00 97.50 126 ALA A O 1
ATOM 975 N N . LEU A 1 127 ? 1.591 0.183 -3.760 1.00 97.19 127 LEU A N 1
ATOM 976 C CA . LEU A 1 127 ? 1.532 -0.815 -4.820 1.00 97.19 127 LEU A CA 1
ATOM 977 C C . LEU A 1 127 ? 0.279 -1.652 -4.621 1.00 97.19 127 LEU A C 1
ATOM 979 O O . LEU A 1 127 ? 0.093 -2.242 -3.562 1.00 97.19 127 LEU A O 1
ATOM 983 N N . PHE A 1 128 ? -0.552 -1.771 -5.648 1.00 95.75 128 PHE A N 1
ATOM 984 C CA . PHE A 1 128 ? -1.720 -2.650 -5.631 1.00 95.75 128 PHE A CA 1
ATOM 985 C C . PHE A 1 128 ? -1.972 -3.273 -7.007 1.00 95.75 128 PHE A C 1
ATOM 987 O O . PHE A 1 128 ? -1.259 -3.026 -7.986 1.00 95.75 128 PHE A O 1
ATOM 994 N N . GLY A 1 129 ? -2.968 -4.155 -7.072 1.00 91.94 129 GLY A N 1
ATOM 995 C CA . GLY A 1 129 ? -3.399 -4.774 -8.320 1.00 91.94 129 GLY A CA 1
ATOM 996 C C . GLY A 1 129 ? -2.321 -5.652 -8.964 1.00 91.94 129 GLY A C 1
ATOM 997 O O . GLY A 1 129 ? -1.607 -6.406 -8.298 1.00 91.94 129 GLY A O 1
ATOM 998 N N . LYS A 1 130 ? -2.224 -5.599 -10.297 1.00 89.81 130 LYS A N 1
ATOM 999 C CA . LYS A 1 130 ? -1.339 -6.493 -11.063 1.00 89.81 130 LYS A CA 1
ATOM 1000 C C . LYS A 1 130 ? 0.140 -6.202 -10.841 1.00 89.81 130 LYS A C 1
ATOM 1002 O O . LYS A 1 130 ? 0.919 -7.147 -10.740 1.00 89.81 130 LYS A O 1
ATOM 1007 N N . ILE A 1 131 ? 0.516 -4.927 -10.733 1.00 91.81 131 ILE A N 1
ATOM 1008 C CA . ILE A 1 131 ? 1.905 -4.530 -10.485 1.00 91.81 131 ILE A CA 1
ATOM 1009 C C . ILE A 1 131 ? 2.371 -5.058 -9.131 1.00 91.81 131 ILE A C 1
ATOM 1011 O O . ILE A 1 131 ? 3.418 -5.695 -9.074 1.00 91.81 131 ILE A O 1
ATOM 1015 N N . ALA A 1 132 ? 1.568 -4.904 -8.071 1.00 94.50 132 ALA A N 1
ATOM 1016 C CA . ALA A 1 132 ? 1.901 -5.473 -6.763 1.00 94.50 132 ALA A CA 1
ATOM 1017 C C . ALA A 1 132 ? 2.075 -6.996 -6.819 1.00 94.50 132 ALA A C 1
ATOM 1019 O O . ALA A 1 132 ? 3.041 -7.531 -6.278 1.00 94.50 132 ALA A O 1
ATOM 1020 N N . LYS A 1 133 ? 1.184 -7.703 -7.528 1.00 93.31 133 LYS A N 1
ATOM 1021 C CA . LYS A 1 133 ? 1.278 -9.160 -7.694 1.00 93.31 133 LYS A CA 1
ATOM 1022 C C . LYS A 1 133 ? 2.560 -9.583 -8.421 1.00 93.31 133 LYS A C 1
ATOM 1024 O O . LYS A 1 133 ? 3.202 -10.545 -8.005 1.00 93.31 133 LYS A O 1
ATOM 1029 N N . LEU A 1 134 ? 2.930 -8.887 -9.497 1.00 93.56 134 LEU A N 1
ATOM 1030 C CA . LEU A 1 134 ? 4.160 -9.160 -10.247 1.00 93.56 134 LEU A CA 1
ATOM 1031 C C . LEU A 1 134 ? 5.404 -8.838 -9.422 1.00 93.56 134 LEU A C 1
ATOM 1033 O O . LEU A 1 134 ? 6.338 -9.636 -9.400 1.00 93.56 134 LEU A O 1
ATOM 1037 N N . TYR A 1 135 ? 5.403 -7.711 -8.715 1.00 95.69 135 TYR A N 1
ATOM 1038 C CA . TYR A 1 135 ? 6.489 -7.322 -7.826 1.00 95.69 135 TYR A CA 1
ATOM 1039 C C . TYR A 1 135 ? 6.709 -8.363 -6.721 1.00 95.69 135 TYR A C 1
ATOM 1041 O O . TYR A 1 135 ? 7.821 -8.865 -6.564 1.00 95.69 135 TYR A O 1
ATOM 1049 N N . ALA A 1 136 ? 5.640 -8.789 -6.040 1.00 95.19 136 ALA A N 1
ATOM 1050 C CA . ALA A 1 136 ? 5.697 -9.861 -5.048 1.00 95.19 136 ALA A CA 1
ATOM 1051 C C . ALA A 1 136 ? 6.204 -11.185 -5.652 1.00 95.19 136 ALA A C 1
ATOM 1053 O O . ALA A 1 136 ? 7.053 -11.850 -5.062 1.00 95.19 136 ALA A O 1
ATOM 1054 N N . GLY A 1 137 ? 5.750 -11.538 -6.862 1.00 94.38 137 GLY A N 1
ATOM 1055 C CA . GLY A 1 137 ? 6.227 -12.716 -7.598 1.00 94.38 137 GLY A CA 1
ATOM 1056 C C . GLY A 1 137 ? 7.711 -12.664 -7.986 1.00 94.38 137 GLY A C 1
ATOM 1057 O O . GLY A 1 137 ? 8.326 -13.711 -8.161 1.00 94.38 137 GLY A O 1
ATOM 1058 N N . ASN A 1 138 ? 8.301 -11.468 -8.064 1.00 94.06 138 ASN A N 1
ATOM 1059 C CA . ASN A 1 138 ? 9.732 -11.245 -8.294 1.00 94.06 138 ASN A CA 1
ATOM 1060 C C . ASN A 1 138 ? 10.544 -11.133 -6.988 1.00 94.06 138 ASN A C 1
ATOM 1062 O O . ASN A 1 138 ? 11.689 -10.688 -7.016 1.00 94.06 138 ASN A O 1
ATOM 1066 N N . GLY A 1 139 ? 9.973 -11.532 -5.846 1.00 95.25 139 GLY A N 1
ATOM 1067 C CA . GLY A 1 139 ? 10.630 -11.493 -4.534 1.00 95.25 139 GLY A CA 1
ATOM 1068 C C . GLY A 1 139 ? 10.375 -10.213 -3.731 1.00 95.25 139 GLY A C 1
ATOM 1069 O O . GLY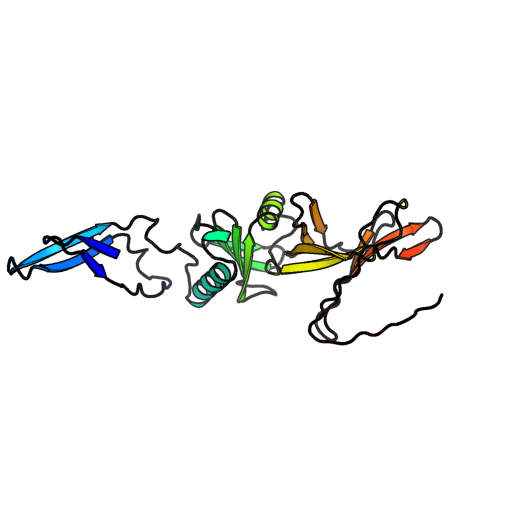 A 1 139 ? 10.898 -10.077 -2.623 1.00 95.25 139 GLY A O 1
ATOM 1070 N N . GLY A 1 140 ? 9.564 -9.288 -4.258 1.00 95.50 140 GLY A N 1
ATOM 1071 C CA . GLY A 1 140 ? 9.220 -8.036 -3.590 1.00 95.50 140 GLY A CA 1
ATOM 1072 C C . GLY A 1 140 ? 10.468 -7.223 -3.214 1.00 95.50 140 GLY A C 1
ATOM 1073 O O . GLY A 1 140 ? 11.405 -7.161 -4.012 1.00 95.50 140 GLY A O 1
ATOM 1074 N N . PRO A 1 141 ? 10.531 -6.654 -1.994 1.00 95.62 141 PRO A N 1
ATOM 1075 C CA . PRO A 1 141 ? 11.688 -5.878 -1.529 1.00 95.62 141 PRO A CA 1
ATOM 1076 C C . PRO A 1 141 ? 13.011 -6.648 -1.508 1.00 95.62 141 PRO A C 1
ATOM 1078 O O . PRO A 1 141 ? 14.070 -6.046 -1.634 1.00 95.62 141 PRO A O 1
ATOM 1081 N N . ASN A 1 142 ? 12.957 -7.976 -1.363 1.00 94.81 142 ASN A N 1
ATOM 1082 C CA . ASN A 1 142 ? 14.140 -8.842 -1.404 1.00 94.81 142 ASN A CA 1
ATOM 1083 C C . ASN 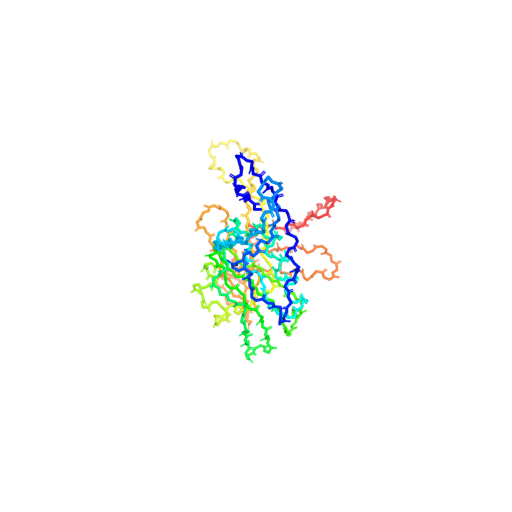A 1 142 ? 14.522 -9.255 -2.836 1.00 94.81 142 ASN A C 1
ATOM 1085 O O . ASN A 1 142 ? 15.529 -9.931 -3.042 1.00 94.81 142 ASN A O 1
ATOM 1089 N N . GLY A 1 143 ? 13.685 -8.916 -3.817 1.00 94.12 143 GLY A N 1
ATOM 1090 C CA . GLY A 1 143 ? 13.888 -9.212 -5.223 1.00 94.12 143 GLY A CA 1
ATOM 1091 C C . GLY A 1 143 ? 14.894 -8.280 -5.887 1.00 94.12 143 GLY A C 1
ATOM 1092 O O . GLY A 1 143 ? 15.280 -7.242 -5.354 1.00 94.12 143 GLY A O 1
ATOM 1093 N N . TRP A 1 144 ? 15.275 -8.617 -7.118 1.00 93.69 144 TRP A N 1
ATOM 1094 C CA . TRP A 1 144 ? 16.222 -7.816 -7.901 1.00 93.69 144 TRP A CA 1
ATOM 1095 C C . TRP A 1 144 ? 15.695 -6.406 -8.231 1.00 93.69 144 TRP A C 1
ATOM 1097 O O . TRP A 1 144 ? 16.490 -5.488 -8.436 1.00 93.69 144 TRP A O 1
ATOM 1107 N N . LEU A 1 145 ? 14.369 -6.220 -8.248 1.00 94.19 145 LEU A N 1
ATOM 1108 C CA . LEU A 1 145 ? 13.733 -4.912 -8.421 1.00 94.19 145 LEU A CA 1
ATOM 1109 C C . LEU A 1 145 ? 13.989 -3.980 -7.226 1.00 94.19 145 LEU A C 1
ATOM 1111 O O . LEU A 1 145 ? 14.104 -2.775 -7.428 1.00 94.19 145 LEU A O 1
ATOM 1115 N N . GLY A 1 146 ? 14.140 -4.511 -6.009 1.00 95.00 146 GLY A N 1
ATOM 1116 C CA . GLY A 1 146 ? 14.261 -3.712 -4.787 1.00 95.00 146 GLY A CA 1
ATOM 1117 C C . GLY A 1 146 ? 13.040 -2.836 -4.513 1.00 95.00 146 GLY A C 1
ATOM 1118 O O . GLY A 1 146 ? 11.949 -3.104 -5.006 1.00 95.00 146 GLY A O 1
ATOM 1119 N N . LEU A 1 147 ? 13.224 -1.778 -3.730 1.00 96.19 147 LEU A N 1
ATOM 1120 C CA . LEU A 1 147 ? 12.139 -0.928 -3.245 1.00 96.19 147 LEU A CA 1
ATOM 1121 C C . LEU A 1 147 ? 11.473 -0.104 -4.365 1.00 96.19 147 LEU A C 1
ATOM 1123 O O . LEU A 1 147 ? 12.131 0.262 -5.346 1.00 96.19 147 LEU A O 1
ATOM 1127 N N . PRO A 1 148 ? 10.170 0.215 -4.240 1.00 96.56 148 PRO A N 1
ATOM 1128 C CA . PRO A 1 148 ? 9.506 1.142 -5.149 1.00 96.56 148 PRO A CA 1
ATOM 1129 C C . PRO A 1 148 ? 10.056 2.564 -4.991 1.00 96.56 148 PRO A C 1
ATOM 1131 O O . PRO A 1 148 ? 10.351 3.016 -3.886 1.00 96.56 148 PRO A O 1
ATOM 1134 N N . ARG A 1 149 ? 10.165 3.271 -6.118 1.00 94.00 149 ARG A N 1
ATOM 1135 C CA . ARG A 1 149 ? 10.634 4.665 -6.210 1.00 94.00 149 ARG A CA 1
ATOM 1136 C C . ARG A 1 149 ? 9.541 5.647 -6.613 1.00 94.00 149 ARG A C 1
ATOM 1138 O O . ARG A 1 149 ? 9.741 6.851 -6.516 1.00 94.00 149 ARG A O 1
ATOM 1145 N N . THR A 1 150 ? 8.424 5.139 -7.118 1.00 93.12 150 THR A N 1
ATOM 1146 C CA . THR A 1 150 ? 7.249 5.928 -7.482 1.00 93.12 150 THR A CA 1
ATOM 1147 C C . THR A 1 150 ? 5.996 5.193 -7.034 1.00 93.12 150 THR A C 1
ATOM 1149 O O . THR A 1 150 ? 6.007 3.971 -6.873 1.00 93.12 150 THR A O 1
ATOM 1152 N N . GLY A 1 151 ? 4.895 5.928 -6.890 1.00 90.06 151 GLY A N 1
ATOM 1153 C CA . GLY A 1 151 ? 3.568 5.323 -6.877 1.00 90.06 151 GLY A CA 1
ATOM 1154 C C . GLY A 1 151 ? 3.201 4.755 -8.251 1.00 90.06 151 GLY A C 1
ATOM 1155 O O . GLY A 1 151 ? 3.959 4.873 -9.222 1.00 90.06 151 GLY A O 1
ATOM 1156 N N . LEU A 1 152 ? 2.015 4.155 -8.321 1.00 88.62 152 LEU A N 1
ATOM 1157 C CA . LEU A 1 152 ? 1.396 3.779 -9.587 1.00 88.62 152 LEU A CA 1
ATOM 1158 C C . LEU A 1 152 ? 1.018 5.038 -10.367 1.00 88.62 152 LEU A C 1
ATOM 1160 O O . LEU A 1 152 ? 0.258 5.869 -9.875 1.00 88.62 152 LEU A O 1
ATOM 1164 N N . SER A 1 153 ? 1.539 5.168 -11.584 1.00 87.06 153 SER A N 1
ATOM 1165 C CA . SER A 1 153 ? 1.153 6.223 -12.517 1.00 87.06 153 SER A CA 1
ATOM 1166 C C . SER A 1 153 ? 0.481 5.631 -13.750 1.00 87.06 153 SER A C 1
ATOM 1168 O O . SER A 1 153 ? 0.892 4.588 -14.257 1.00 87.06 153 SER A O 1
ATOM 1170 N N . GLU A 1 154 ? -0.565 6.301 -14.228 1.00 84.69 154 GLU A N 1
ATOM 1171 C CA . GLU A 1 154 ? -1.250 5.943 -15.467 1.00 84.69 154 GLU A CA 1
ATOM 1172 C C . GLU A 1 154 ? -0.637 6.701 -16.644 1.00 84.69 154 GLU A C 1
ATOM 1174 O O . GLU A 1 154 ? -0.575 7.931 -16.657 1.00 84.69 154 GLU A O 1
ATOM 1179 N N . VAL A 1 155 ? -0.207 5.965 -17.663 1.00 81.06 155 VAL A N 1
ATOM 1180 C CA . VAL A 1 155 ? 0.363 6.507 -18.895 1.00 81.06 155 VAL A CA 1
ATOM 1181 C C . VAL A 1 155 ? -0.527 6.116 -20.064 1.00 81.06 155 VAL A C 1
ATOM 1183 O O . VAL A 1 155 ? -0.678 4.941 -20.386 1.00 81.06 155 VAL A O 1
ATOM 1186 N N . THR A 1 156 ? -1.110 7.110 -20.737 1.00 77.56 156 THR A N 1
ATOM 1187 C CA . THR A 1 156 ? -1.926 6.890 -21.938 1.00 77.56 156 THR A CA 1
ATOM 1188 C C . THR A 1 156 ? -1.097 7.066 -23.205 1.00 77.56 156 THR A C 1
ATOM 1190 O O . THR A 1 156 ? -0.473 8.102 -23.425 1.00 77.56 156 THR A O 1
ATOM 1193 N N . VAL A 1 157 ? -1.157 6.076 -24.090 1.00 75.12 157 VAL A N 1
ATOM 1194 C CA . VAL A 1 157 ? -0.444 6.049 -25.369 1.00 75.12 157 VAL A CA 1
ATOM 1195 C C . VAL A 1 157 ? -1.435 6.052 -26.512 1.00 75.12 157 VAL A C 1
ATOM 1197 O O . VAL A 1 157 ? -2.346 5.226 -26.561 1.00 75.12 157 VAL A O 1
ATOM 1200 N N . LYS A 1 158 ? -1.221 6.931 -27.491 1.00 76.75 158 LYS A N 1
ATOM 1201 C CA . LYS A 1 158 ? -1.966 6.896 -28.749 1.00 76.75 158 LYS A CA 1
ATOM 1202 C C . LYS A 1 158 ? -1.318 5.890 -29.688 1.00 76.75 158 LYS A C 1
ATOM 1204 O O . LYS A 1 158 ? -0.216 6.109 -30.184 1.00 76.75 158 LYS A O 1
ATOM 1209 N N . ARG A 1 159 ? -2.017 4.792 -29.969 1.00 74.62 159 ARG A N 1
ATOM 1210 C CA . ARG A 1 159 ? -1.601 3.798 -30.961 1.00 74.62 159 ARG A CA 1
ATOM 1211 C C . ARG A 1 159 ? -2.471 3.914 -32.204 1.00 74.62 159 ARG A C 1
ATOM 1213 O O . ARG A 1 159 ? -3.698 3.961 -32.120 1.00 74.62 159 ARG A O 1
ATOM 1220 N N . ARG A 1 160 ? -1.836 3.905 -33.375 1.00 69.56 160 ARG A N 1
ATOM 1221 C CA . ARG A 1 160 ? -2.554 3.797 -34.645 1.00 69.56 160 ARG A CA 1
ATOM 1222 C C . ARG A 1 160 ? -3.186 2.408 -34.725 1.00 69.56 160 ARG A C 1
ATOM 1224 O O . ARG A 1 160 ? -2.484 1.410 -34.546 1.00 69.56 160 ARG A O 1
ATOM 1231 N N . ALA A 1 161 ? -4.496 2.331 -34.951 1.00 68.94 161 ALA A N 1
ATOM 1232 C CA . ALA A 1 161 ? -5.142 1.047 -35.182 1.00 68.94 161 ALA A CA 1
ATOM 1233 C C . ALA A 1 161 ? -4.553 0.438 -36.466 1.00 68.94 161 ALA A C 1
ATOM 1235 O O . ALA A 1 161 ? -4.719 0.994 -37.551 1.00 68.94 161 ALA A O 1
ATOM 1236 N N . ASN A 1 162 ? -3.834 -0.682 -36.346 1.00 57.50 162 ASN A N 1
ATOM 1237 C CA . ASN A 1 162 ? -3.454 -1.490 -37.502 1.00 57.50 162 ASN A CA 1
ATOM 1238 C C . ASN A 1 162 ? -4.729 -2.166 -38.013 1.00 57.50 162 ASN A C 1
ATOM 1240 O O . ASN A 1 162 ? -5.021 -3.303 -37.652 1.00 57.50 162 ASN A O 1
ATOM 1244 N N . LEU A 1 163 ? -5.529 -1.443 -38.792 1.00 53.69 163 LEU A N 1
ATOM 1245 C CA . LEU A 1 163 ? -6.550 -2.072 -39.614 1.00 53.69 163 LEU A CA 1
ATOM 1246 C C . LEU A 1 163 ? -5.820 -2.831 -40.722 1.00 53.69 163 LEU A C 1
ATOM 1248 O O . LEU A 1 163 ? -4.923 -2.280 -41.364 1.00 53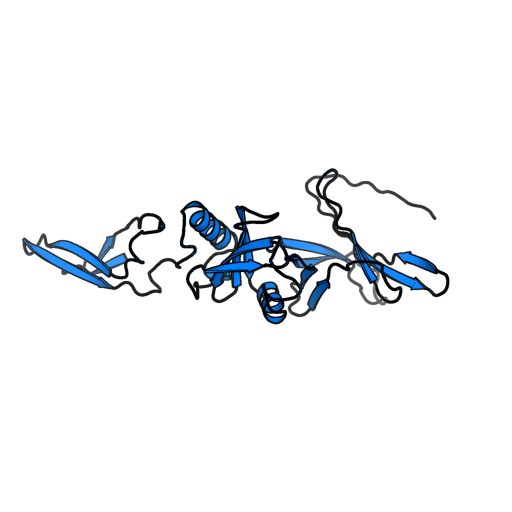.69 163 LEU A O 1
ATOM 1252 N N . GLU A 1 164 ? -6.166 -4.107 -40.902 1.00 52.59 164 GLU A N 1
ATOM 1253 C CA . GLU A 1 164 ? -5.670 -4.904 -42.022 1.00 52.59 164 GLU A CA 1
ATOM 1254 C C . GLU A 1 164 ? -5.815 -4.126 -43.343 1.00 52.59 164 GLU A C 1
ATOM 1256 O O . GLU A 1 164 ? -6.788 -3.382 -43.504 1.00 52.59 164 GLU A O 1
ATOM 1261 N N . PRO A 1 165 ? -4.899 -4.307 -44.315 1.00 56.78 165 PRO A N 1
ATOM 1262 C CA . PRO A 1 165 ? -4.780 -3.454 -45.506 1.00 56.78 165 PRO A CA 1
ATOM 1263 C C . PRO A 1 165 ? -5.992 -3.461 -46.463 1.00 56.78 165 PRO A C 1
ATOM 1265 O O . PRO A 1 165 ? -5.922 -2.897 -47.551 1.00 56.78 165 PRO A O 1
ATOM 1268 N N . ARG A 1 166 ? -7.108 -4.098 -46.095 1.00 59.44 166 ARG A N 1
ATOM 1269 C CA . ARG A 1 166 ? -8.283 -4.304 -46.947 1.00 59.44 166 ARG A CA 1
ATOM 1270 C C . ARG A 1 166 ? -9.315 -3.174 -46.951 1.00 59.44 166 ARG A C 1
ATOM 1272 O O . ARG A 1 166 ? -10.209 -3.232 -47.789 1.00 59.44 166 ARG A O 1
ATOM 1279 N N . TYR A 1 167 ? -9.209 -2.161 -46.090 1.00 51.81 167 TYR A N 1
ATOM 1280 C CA . TYR A 1 167 ? -10.155 -1.035 -46.069 1.00 51.81 167 TYR A CA 1
ATOM 1281 C C . TYR A 1 167 ? -9.443 0.325 -46.089 1.00 51.81 167 TYR A C 1
ATOM 1283 O O . TYR A 1 167 ? -8.362 0.448 -45.509 1.00 51.81 167 TYR A O 1
ATOM 1291 N N . PRO A 1 168 ? -10.019 1.353 -46.751 1.00 56.47 168 PRO A N 1
ATOM 1292 C CA . PRO A 1 168 ? -9.442 2.692 -46.778 1.00 56.47 168 PRO A CA 1
ATOM 1293 C C . PRO A 1 168 ? -9.248 3.186 -45.344 1.00 56.47 168 PRO A C 1
ATOM 1295 O O . PRO A 1 168 ? -10.177 3.171 -44.538 1.00 56.47 168 PRO A O 1
ATOM 1298 N N . ALA A 1 169 ? -8.005 3.560 -45.041 1.00 54.56 169 ALA A N 1
ATOM 1299 C CA . ALA A 1 169 ? -7.514 3.866 -43.708 1.00 54.56 169 ALA A CA 1
ATOM 1300 C C . ALA A 1 169 ? -8.416 4.873 -42.982 1.00 54.56 169 ALA A C 1
ATOM 1302 O O . ALA A 1 169 ? -8.356 6.076 -43.239 1.00 54.56 169 ALA A O 1
ATOM 1303 N N . THR A 1 170 ? -9.221 4.399 -42.033 1.00 55.50 170 THR A N 1
ATOM 1304 C CA . THR A 1 170 ? -9.808 5.290 -41.038 1.00 55.50 170 THR A CA 1
ATOM 1305 C C . THR A 1 170 ? -8.684 5.714 -40.091 1.00 55.50 170 THR A C 1
ATOM 1307 O O . THR A 1 170 ? -7.898 4.903 -39.604 1.00 55.50 170 THR A O 1
ATOM 1310 N N . THR A 1 171 ? -8.548 7.018 -39.861 1.00 62.56 171 THR A N 1
ATOM 1311 C CA . THR A 1 171 ? -7.510 7.653 -39.027 1.00 62.56 171 THR A CA 1
ATOM 1312 C C . THR A 1 171 ? -7.741 7.454 -37.522 1.00 62.56 171 THR A C 1
ATOM 1314 O O . THR A 1 171 ? -7.369 8.302 -36.712 1.00 62.56 171 THR A O 1
ATOM 1317 N N . ALA A 1 172 ? -8.366 6.344 -37.126 1.00 69.25 172 ALA A N 1
ATOM 1318 C CA . ALA A 1 172 ? -8.719 6.088 -35.740 1.00 69.25 172 ALA A CA 1
ATOM 1319 C C . ALA A 1 172 ? -7.463 5.787 -34.904 1.00 69.25 172 ALA A C 1
ATOM 1321 O O . ALA A 1 172 ? -6.704 4.848 -35.172 1.00 69.25 172 ALA A O 1
ATOM 1322 N N . TRP A 1 173 ? -7.251 6.613 -33.882 1.00 73.50 173 TRP A N 1
ATOM 1323 C CA . TRP A 1 173 ? -6.254 6.400 -32.842 1.00 73.50 173 TRP A CA 1
ATOM 1324 C C . TRP A 1 173 ? -6.933 5.747 -31.647 1.00 73.50 173 TRP A C 1
ATOM 1326 O O . TRP A 1 173 ? -7.932 6.264 -31.152 1.00 73.50 173 TRP A O 1
ATOM 1336 N N . ASN A 1 174 ? -6.370 4.640 -31.174 1.00 76.88 174 ASN A N 1
ATOM 1337 C CA . ASN A 1 174 ? -6.801 4.021 -29.930 1.00 76.88 174 ASN A CA 1
ATOM 1338 C C . ASN A 1 174 ? -5.888 4.506 -28.807 1.00 76.88 174 ASN A C 1
ATOM 1340 O O . ASN A 1 174 ? -4.662 4.466 -28.938 1.00 76.88 174 ASN A O 1
ATOM 1344 N N . ASN A 1 175 ? -6.491 4.946 -27.707 1.00 80.12 175 ASN A N 1
ATOM 1345 C CA . ASN A 1 175 ? -5.772 5.192 -26.467 1.00 80.12 175 ASN A CA 1
ATOM 1346 C C . ASN A 1 175 ? -5.552 3.848 -25.767 1.00 80.12 175 ASN A C 1
ATOM 1348 O O . ASN A 1 175 ? -6.495 3.077 -25.599 1.00 80.12 175 ASN A O 1
ATOM 1352 N N . ILE A 1 176 ? -4.311 3.564 -25.392 1.00 76.25 176 ILE A N 1
ATOM 1353 C CA . ILE A 1 176 ? -3.943 2.416 -24.566 1.00 76.25 176 ILE A CA 1
ATOM 1354 C C . ILE A 1 176 ? -3.347 2.977 -23.286 1.00 76.25 176 ILE A C 1
ATOM 1356 O O . ILE A 1 176 ? -2.328 3.663 -23.349 1.00 76.25 176 ILE A O 1
ATOM 1360 N N . SER A 1 177 ? -3.982 2.691 -22.159 1.00 80.62 177 SER A N 1
ATOM 1361 C CA . SER A 1 177 ? -3.496 3.077 -20.840 1.00 80.62 177 SER A CA 1
ATOM 1362 C C . SER A 1 177 ? -2.637 1.968 -20.232 1.00 80.62 177 SER A C 1
ATOM 1364 O O . SER A 1 177 ? -2.845 0.773 -20.488 1.00 80.62 177 SER A O 1
ATOM 1366 N N . TYR A 1 178 ? -1.613 2.397 -19.505 1.00 81.25 178 TYR A N 1
ATOM 1367 C CA . TYR A 1 178 ? -0.662 1.555 -18.804 1.00 81.25 178 TYR A CA 1
ATOM 1368 C C . TYR A 1 178 ? -0.507 2.076 -17.387 1.00 81.25 178 TYR A C 1
ATOM 1370 O O . TYR A 1 178 ? -0.112 3.227 -17.210 1.00 81.25 178 TYR A O 1
ATOM 1378 N N . SER A 1 179 ? -0.648 1.201 -16.402 1.00 88.12 179 SER A N 1
ATOM 1379 C CA . SER A 1 179 ? -0.103 1.471 -15.079 1.00 88.12 179 SER A CA 1
ATOM 1380 C C . SER A 1 179 ? 1.401 1.189 -15.106 1.00 88.12 179 SER A C 1
ATOM 1382 O O . SER A 1 179 ? 1.825 0.134 -15.591 1.00 88.12 179 SER A O 1
ATOM 1384 N N . ILE A 1 180 ? 2.223 2.098 -14.587 1.00 90.56 180 ILE A N 1
ATOM 1385 C CA . ILE A 1 180 ? 3.678 1.936 -14.479 1.00 90.56 180 ILE A CA 1
ATOM 1386 C C . ILE A 1 180 ? 4.116 2.219 -13.040 1.00 90.56 180 ILE A C 1
ATOM 1388 O O . ILE A 1 180 ? 3.572 3.088 -12.364 1.00 90.56 180 ILE A O 1
ATOM 1392 N N . CYS A 1 181 ? 5.118 1.475 -12.571 1.00 93.69 181 CYS A N 1
ATOM 1393 C CA . CYS A 1 181 ? 5.814 1.748 -11.319 1.00 93.69 181 CYS A CA 1
ATOM 1394 C C . CYS A 1 181 ? 7.324 1.577 -11.504 1.00 93.69 181 CYS A C 1
ATOM 1396 O O . CYS A 1 181 ? 7.771 0.552 -12.031 1.00 93.69 181 CYS A O 1
ATOM 1398 N N . LYS A 1 182 ? 8.110 2.559 -11.046 1.00 94.12 182 LYS A N 1
ATOM 1399 C CA . LYS A 1 182 ? 9.575 2.488 -11.006 1.00 94.12 182 LYS A CA 1
ATOM 1400 C C . LYS A 1 182 ? 10.028 1.863 -9.683 1.00 94.12 182 LYS A C 1
ATOM 1402 O O . LYS A 1 182 ? 9.469 2.139 -8.622 1.00 94.12 182 LYS A O 1
ATOM 1407 N N . PHE A 1 183 ? 11.067 1.047 -9.749 1.00 94.75 183 PHE A N 1
ATOM 1408 C CA . PHE A 1 183 ? 11.730 0.395 -8.623 1.00 94.75 183 PHE A CA 1
ATOM 1409 C C . PHE A 1 183 ? 13.219 0.723 -8.665 1.00 94.75 183 PHE A C 1
ATOM 1411 O O . PHE A 1 183 ? 13.708 1.348 -9.600 1.00 94.75 183 PHE A O 1
ATOM 1418 N N . GLU A 1 184 ? 13.982 0.310 -7.665 1.00 92.31 184 GLU A N 1
ATOM 1419 C CA . GLU A 1 184 ? 15.422 0.558 -7.654 1.00 92.31 184 GLU A CA 1
ATOM 1420 C C . GLU A 1 184 ? 16.199 -0.154 -8.762 1.00 92.31 184 GLU A C 1
ATOM 1422 O O . GLU A 1 184 ? 17.208 0.369 -9.232 1.00 92.31 184 GLU A O 1
ATOM 1427 N N . GLY A 1 185 ? 15.750 -1.347 -9.141 1.00 89.62 185 GLY A N 1
ATOM 1428 C CA . GLY A 1 185 ? 16.390 -2.208 -10.128 1.00 89.62 185 GLY A CA 1
ATOM 1429 C C . GLY A 1 185 ? 15.758 -2.157 -11.516 1.00 89.62 185 GLY A C 1
ATOM 1430 O O . GLY A 1 185 ? 16.308 -2.765 -12.429 1.00 89.62 185 GLY A O 1
ATOM 1431 N N . GLY A 1 186 ? 14.631 -1.467 -11.703 1.00 92.75 186 GLY A N 1
ATOM 1432 C CA . GLY A 1 186 ? 13.913 -1.459 -12.977 1.00 92.75 186 GLY A CA 1
ATOM 1433 C C . GLY A 1 186 ? 12.519 -0.850 -12.882 1.00 92.75 186 GLY A C 1
ATOM 1434 O O . GLY A 1 186 ? 12.244 -0.047 -11.996 1.00 92.75 186 GLY A O 1
ATOM 1435 N N . TYR A 1 187 ? 11.614 -1.251 -13.769 1.00 92.50 187 TYR A N 1
ATOM 1436 C CA . TYR A 1 187 ? 10.198 -0.881 -13.697 1.00 92.50 187 TYR A CA 1
ATOM 1437 C C . TYR A 1 187 ? 9.293 -2.070 -14.035 1.00 92.50 187 TYR A C 1
ATOM 1439 O O . TYR A 1 187 ? 9.712 -3.040 -14.673 1.00 92.50 187 TYR A O 1
ATOM 1447 N N . ILE A 1 188 ? 8.036 -1.980 -13.601 1.00 90.69 188 ILE A N 1
ATOM 1448 C CA . ILE A 1 188 ? 6.955 -2.860 -14.049 1.00 90.69 188 ILE A CA 1
ATOM 1449 C C . ILE A 1 188 ? 5.905 -1.987 -14.730 1.00 90.69 188 ILE A C 1
ATOM 1451 O O . ILE A 1 188 ? 5.407 -1.036 -14.127 1.00 90.69 188 ILE A O 1
ATOM 1455 N N . GLY A 1 189 ? 5.561 -2.328 -15.969 1.00 89.56 189 GLY A N 1
ATOM 1456 C CA . GLY A 1 189 ? 4.411 -1.785 -16.685 1.00 89.56 189 GLY A CA 1
ATOM 1457 C C . GLY A 1 189 ? 3.335 -2.853 -16.868 1.00 89.56 189 GLY A C 1
ATOM 1458 O O . GLY A 1 189 ? 3.642 -4.002 -17.188 1.00 89.56 189 GLY A O 1
ATOM 1459 N N . SER A 1 190 ? 2.069 -2.489 -16.682 1.00 85.50 190 SER A N 1
ATOM 1460 C CA . SER A 1 190 ? 0.914 -3.353 -16.941 1.00 85.50 190 SER A CA 1
ATOM 1461 C C . SER A 1 190 ? -0.035 -2.659 -17.905 1.00 85.50 190 SER A C 1
ATOM 1463 O O . SER A 1 190 ? -0.438 -1.530 -17.653 1.00 85.50 190 SER A O 1
ATOM 1465 N N . ARG A 1 191 ? -0.450 -3.347 -18.973 1.00 79.88 191 ARG A N 1
ATOM 1466 C CA . ARG A 1 191 ? -1.554 -2.869 -19.813 1.00 79.88 191 ARG A CA 1
ATOM 1467 C C . ARG A 1 191 ? -2.900 -3.092 -19.134 1.00 79.88 191 ARG A C 1
ATOM 1469 O O . ARG A 1 191 ? -3.136 -4.127 -18.496 1.00 79.88 191 ARG A O 1
ATOM 1476 N N . ASP A 1 192 ? -3.816 -2.166 -19.387 1.00 69.94 192 ASP A N 1
ATOM 1477 C CA . ASP A 1 192 ? -5.222 -2.283 -18.983 1.00 69.94 192 ASP A CA 1
ATOM 1478 C C . ASP A 1 192 ? -5.975 -3.392 -19.729 1.00 69.94 192 ASP A C 1
ATOM 1480 O O . ASP A 1 192 ? -7.030 -3.842 -19.286 1.00 69.94 192 ASP A O 1
ATOM 1484 N N . ASP A 1 193 ? -5.403 -3.915 -20.819 1.00 69.44 193 ASP A N 1
ATOM 1485 C CA . ASP A 1 193 ? -5.986 -4.955 -21.679 1.00 69.44 193 ASP A CA 1
ATOM 1486 C C . ASP A 1 193 ? -6.117 -6.345 -21.034 1.00 69.44 193 ASP A C 1
ATOM 1488 O O . ASP A 1 193 ? -6.445 -7.326 -21.700 1.00 69.44 193 ASP A O 1
ATOM 1492 N N . GLY A 1 194 ? -5.877 -6.456 -19.730 1.00 57.94 194 GLY A N 1
ATOM 1493 C CA . GLY A 1 194 ? -6.090 -7.700 -19.008 1.00 57.94 194 GLY A CA 1
ATOM 1494 C C . GLY A 1 194 ? -4.878 -8.631 -18.996 1.00 57.94 194 GLY A C 1
ATOM 1495 O O . GLY A 1 194 ? -4.740 -9.354 -18.009 1.00 57.94 194 GLY A O 1
ATOM 1496 N N . GLY A 1 195 ? -3.978 -8.580 -19.987 1.00 59.34 195 GLY A N 1
ATOM 1497 C CA . GLY A 1 195 ? -3.112 -9.730 -20.280 1.00 59.34 195 GLY A CA 1
ATOM 1498 C C . GLY A 1 195 ? -1.612 -9.488 -20.429 1.00 59.34 195 GLY A C 1
ATOM 1499 O O . GLY A 1 195 ? -0.863 -10.450 -20.276 1.00 59.34 195 GLY A O 1
ATOM 1500 N N . SER A 1 196 ? -1.148 -8.266 -20.707 1.00 69.56 196 SER A N 1
ATOM 1501 C CA . SER A 1 196 ? 0.283 -8.034 -20.969 1.00 69.56 196 SER A CA 1
ATOM 1502 C C . SER A 1 196 ? 0.970 -7.175 -19.908 1.00 69.56 196 SER A C 1
ATOM 1504 O O . SER A 1 196 ? 0.440 -6.161 -19.452 1.00 69.56 196 SER A O 1
ATOM 1506 N N . TYR A 1 197 ? 2.164 -7.612 -19.512 1.00 72.88 197 TYR A N 1
ATOM 1507 C CA . TYR A 1 197 ? 3.052 -6.893 -18.612 1.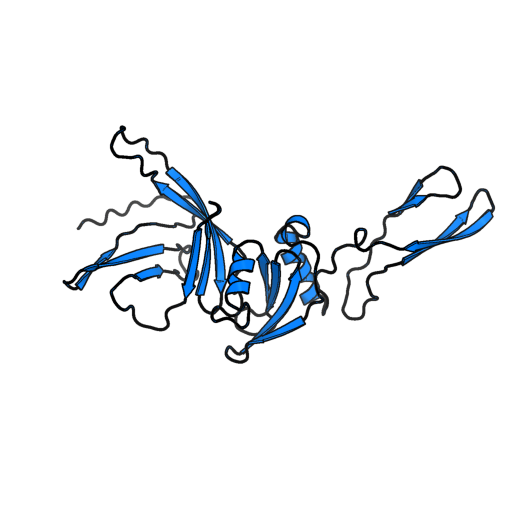00 72.88 197 TYR A CA 1
ATOM 1508 C C . TYR A 1 197 ? 4.477 -6.925 -19.152 1.00 72.88 197 TYR A C 1
ATOM 1510 O O . TYR A 1 197 ? 4.877 -7.877 -19.823 1.00 72.88 197 TYR A O 1
ATOM 1518 N N . GLU A 1 198 ? 5.237 -5.890 -18.825 1.00 79.00 198 GLU A N 1
ATOM 1519 C CA . GLU A 1 198 ? 6.661 -5.802 -19.119 1.00 79.00 198 GLU A CA 1
ATOM 1520 C C . GLU A 1 198 ? 7.388 -5.517 -17.806 1.00 79.00 198 GLU A C 1
ATOM 1522 O O . GLU A 1 198 ? 7.047 -4.585 -17.075 1.00 79.00 198 GLU A O 1
ATOM 1527 N N . VAL A 1 199 ? 8.353 -6.376 -17.480 1.00 79.06 199 VAL A N 1
ATOM 1528 C CA . VAL A 1 199 ? 9.289 -6.164 -16.377 1.00 79.06 199 VAL A CA 1
ATOM 1529 C C . VAL A 1 199 ? 10.647 -5.962 -17.013 1.00 79.06 199 VAL A C 1
ATOM 1531 O O . VAL A 1 199 ? 11.124 -6.840 -17.731 1.00 79.06 199 VAL A O 1
ATOM 1534 N N . VAL A 1 200 ? 11.256 -4.811 -16.769 1.00 80.81 200 VAL A N 1
ATOM 1535 C CA . VAL A 1 200 ? 12.524 -4.456 -17.404 1.00 80.81 200 VAL A CA 1
ATOM 1536 C C . VAL A 1 200 ? 13.491 -3.985 -16.341 1.00 80.81 200 VAL A C 1
ATOM 1538 O O . VAL A 1 200 ? 13.167 -3.141 -15.506 1.00 80.81 200 VAL A O 1
ATOM 1541 N N . GLN A 1 201 ? 14.682 -4.569 -16.377 1.00 81.62 201 GLN A N 1
ATOM 1542 C CA . GLN A 1 201 ? 15.783 -4.232 -15.496 1.00 81.62 201 GLN A CA 1
ATOM 1543 C C . GLN A 1 201 ? 16.527 -3.010 -16.028 1.00 81.62 201 GLN A C 1
ATOM 1545 O O . GLN A 1 201 ? 16.735 -2.886 -17.233 1.00 81.62 201 GLN A O 1
ATOM 1550 N N . TYR A 1 202 ? 16.957 -2.118 -15.135 1.00 78.06 202 TYR A N 1
ATOM 1551 C CA . TYR A 1 202 ? 17.940 -1.105 -15.496 1.00 78.06 202 TYR A CA 1
ATOM 1552 C C . TYR A 1 202 ? 19.244 -1.825 -15.850 1.00 78.06 202 TYR A C 1
ATOM 1554 O O . TYR A 1 202 ? 19.933 -2.348 -14.970 1.00 78.06 202 TYR A O 1
ATOM 1562 N N . GLU A 1 203 ? 19.567 -1.913 -17.141 1.00 66.56 203 GLU A N 1
ATOM 1563 C CA . GLU A 1 203 ? 20.839 -2.486 -17.568 1.00 66.56 203 GLU A CA 1
ATOM 1564 C C . GLU A 1 203 ? 22.000 -1.670 -16.997 1.00 66.56 203 GLU A C 1
ATOM 1566 O O . GLU A 1 203 ? 22.076 -0.448 -17.126 1.00 66.56 203 GLU A O 1
ATOM 1571 N N . LYS A 1 204 ? 22.939 -2.373 -16.366 1.00 45.56 204 LYS A N 1
ATOM 1572 C CA . LYS A 1 204 ? 24.122 -1.791 -15.735 1.00 45.56 204 LYS A CA 1
ATOM 1573 C C . LYS A 1 204 ? 25.326 -1.828 -16.699 1.00 45.56 204 LYS A C 1
ATOM 1575 O O . LYS A 1 204 ? 26.370 -2.271 -16.249 1.00 45.56 204 LYS A O 1
ATOM 1580 N N . TYR A 1 205 ? 25.190 -1.364 -17.960 1.00 39.19 205 TYR A N 1
ATOM 1581 C CA . TYR A 1 205 ? 26.190 -1.309 -19.080 1.00 39.19 205 TYR A CA 1
ATOM 1582 C C . TYR A 1 205 ? 26.166 -2.453 -20.135 1.00 39.19 205 TYR A C 1
ATOM 1584 O O . TYR A 1 205 ? 25.666 -3.534 -19.846 1.00 39.19 205 TYR A O 1
ATOM 1592 N N . PRO A 1 206 ? 26.878 -2.267 -21.281 1.00 39.78 206 PRO A N 1
ATOM 1593 C CA . PRO A 1 206 ? 26.395 -1.708 -22.545 1.00 39.78 206 PRO A CA 1
ATOM 1594 C C . PRO A 1 206 ? 25.584 -2.730 -23.367 1.00 39.78 206 PRO A C 1
ATOM 1596 O O . PRO A 1 206 ? 25.902 -3.917 -23.400 1.00 39.78 206 PRO A O 1
ATOM 1599 N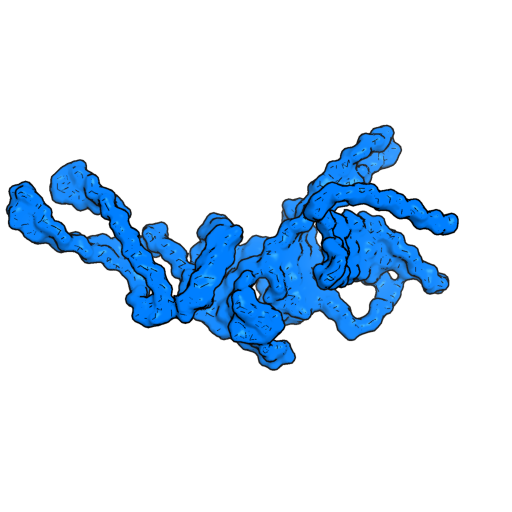 N . LEU A 1 207 ? 24.574 -2.231 -24.078 1.00 39.81 207 LEU A N 1
ATOM 1600 C CA . LEU A 1 207 ? 23.641 -2.994 -24.910 1.00 39.81 207 LEU A CA 1
ATOM 1601 C C . LEU A 1 207 ? 24.373 -4.000 -25.819 1.00 39.81 207 LEU A C 1
ATOM 1603 O O . LEU A 1 207 ? 25.095 -3.609 -26.738 1.00 39.81 207 LEU A O 1
ATOM 1607 N N . SER A 1 208 ? 24.173 -5.299 -25.579 1.00 40.94 208 SER A N 1
ATOM 1608 C CA . SER A 1 208 ? 24.554 -6.334 -26.543 1.00 40.94 208 SER A CA 1
ATOM 1609 C C . SER A 1 208 ? 23.465 -6.441 -27.617 1.00 40.94 208 SER A C 1
ATOM 1611 O O . SER A 1 208 ? 22.274 -6.497 -27.318 1.00 40.94 208 SER A O 1
ATOM 1613 N N . ALA A 1 209 ? 23.891 -6.413 -28.875 1.00 40.25 209 ALA A N 1
ATOM 1614 C CA . ALA A 1 209 ? 23.167 -5.867 -30.019 1.00 40.25 209 ALA A CA 1
ATOM 1615 C C . ALA A 1 209 ? 22.008 -6.702 -30.606 1.00 40.25 209 ALA A C 1
ATOM 1617 O O . ALA A 1 209 ? 21.821 -6.656 -31.816 1.00 40.25 209 ALA A O 1
ATOM 1618 N N . THR A 1 210 ? 21.247 -7.484 -29.834 1.00 36.91 210 THR A N 1
ATOM 1619 C CA . THR A 1 210 ? 20.304 -8.438 -30.470 1.00 36.91 210 THR A CA 1
ATOM 1620 C C . THR A 1 210 ? 18.841 -8.391 -30.069 1.00 36.91 210 THR A C 1
ATOM 1622 O O . THR A 1 210 ? 18.088 -9.109 -30.698 1.00 36.91 210 THR A O 1
ATOM 1625 N N . ASP A 1 211 ? 18.408 -7.517 -29.161 1.00 35.19 211 ASP A N 1
ATOM 1626 C CA . ASP A 1 211 ? 17.017 -7.029 -29.083 1.00 35.19 211 ASP A CA 1
ATOM 1627 C C . ASP A 1 211 ? 16.932 -6.059 -27.902 1.00 35.19 211 ASP A C 1
ATOM 1629 O O . ASP A 1 211 ? 16.837 -6.464 -26.744 1.00 35.19 211 ASP A O 1
ATOM 1633 N N . SER A 1 212 ? 17.027 -4.760 -28.177 1.00 35.72 212 SER A N 1
ATOM 1634 C CA . SER A 1 212 ? 17.100 -3.747 -27.127 1.00 35.72 212 SER A CA 1
ATOM 1635 C C . SER A 1 212 ? 15.946 -2.759 -27.232 1.00 35.72 212 SER A C 1
ATOM 1637 O O . SER A 1 212 ? 15.764 -2.086 -28.249 1.00 35.72 212 SER A O 1
ATOM 1639 N N . TYR A 1 213 ? 15.192 -2.629 -26.142 1.00 37.78 213 TYR A N 1
ATOM 1640 C CA . TYR A 1 213 ? 14.287 -1.505 -25.931 1.00 37.78 213 TYR A CA 1
ATOM 1641 C C . TYR A 1 213 ? 15.056 -0.431 -25.161 1.00 37.78 213 TYR A C 1
ATOM 1643 O O . TYR A 1 213 ? 15.400 -0.616 -23.997 1.00 37.78 213 TYR A O 1
ATOM 1651 N N . LEU A 1 214 ? 15.357 0.684 -25.824 1.00 37.62 214 LEU A N 1
ATOM 1652 C CA . LEU A 1 214 ? 15.934 1.859 -25.190 1.00 37.62 214 LEU A CA 1
ATOM 1653 C C . LEU A 1 214 ? 14.799 2.674 -24.581 1.00 37.62 214 LEU A C 1
ATOM 1655 O O . LEU A 1 214 ? 13.901 3.133 -25.286 1.00 37.62 214 LEU A O 1
ATOM 1659 N N . ILE A 1 215 ? 14.857 2.866 -23.272 1.00 42.00 215 ILE A N 1
ATOM 1660 C CA . ILE A 1 215 ? 13.932 3.733 -22.551 1.00 42.00 215 ILE A CA 1
ATOM 1661 C C . ILE A 1 215 ? 14.723 4.960 -22.182 1.00 42.00 215 ILE A C 1
ATOM 1663 O O . ILE A 1 215 ? 15.601 4.909 -21.323 1.00 42.00 215 ILE A O 1
ATOM 1667 N N . ILE A 1 216 ? 14.447 6.045 -22.889 1.00 39.41 216 ILE A N 1
ATOM 1668 C CA . ILE A 1 216 ? 15.044 7.333 -22.582 1.00 39.41 216 ILE A CA 1
ATOM 1669 C C . ILE A 1 216 ? 14.132 7.976 -21.539 1.00 39.41 216 ILE A C 1
ATOM 1671 O O . ILE A 1 216 ? 13.045 8.452 -21.870 1.00 39.41 216 ILE A O 1
ATOM 1675 N N . ASP A 1 217 ? 14.557 7.918 -20.278 1.00 38.53 217 ASP A N 1
ATOM 1676 C CA . ASP A 1 217 ? 14.019 8.748 -19.200 1.00 38.53 217 ASP A CA 1
ATOM 1677 C C . ASP A 1 217 ? 14.738 10.098 -19.309 1.00 38.53 217 ASP A C 1
ATOM 1679 O O . ASP A 1 217 ? 15.918 10.216 -18.971 1.00 38.53 217 ASP A O 1
ATOM 1683 N N . ALA A 1 218 ? 14.085 11.089 -19.916 1.00 38.25 218 ALA A N 1
ATOM 1684 C CA . ALA A 1 218 ? 14.606 12.448 -19.916 1.00 38.25 218 ALA A CA 1
ATOM 1685 C C . ALA A 1 218 ? 14.373 13.025 -18.516 1.00 38.25 218 ALA A C 1
ATOM 1687 O O . ALA A 1 218 ? 13.228 13.260 -18.135 1.00 38.25 218 ALA A O 1
ATOM 1688 N N . ASP A 1 219 ? 15.461 13.188 -17.762 1.00 35.56 219 ASP A N 1
ATOM 1689 C CA . ASP A 1 219 ? 15.476 13.772 -16.421 1.00 35.56 219 ASP A CA 1
ATOM 1690 C C . ASP A 1 219 ? 14.615 15.050 -16.361 1.00 35.56 219 ASP A C 1
ATOM 1692 O O . ASP A 1 219 ? 14.710 15.921 -17.231 1.00 35.56 219 ASP A O 1
ATOM 1696 N N . GLU A 1 220 ? 13.763 15.151 -15.336 1.00 40.16 220 GLU A N 1
ATOM 1697 C CA . GLU A 1 220 ? 12.717 16.178 -15.176 1.00 40.16 220 GLU A CA 1
ATOM 1698 C C . GLU A 1 220 ? 13.272 17.604 -15.022 1.00 40.16 220 GLU A C 1
ATOM 1700 O O . GLU A 1 220 ? 12.518 18.574 -14.953 1.00 40.16 220 GLU A O 1
ATOM 1705 N N . SER A 1 221 ? 14.595 17.758 -14.975 1.00 37.56 221 SER A N 1
ATOM 1706 C CA . SER A 1 221 ? 15.230 18.970 -14.486 1.00 37.56 221 SER A CA 1
ATOM 1707 C C . SER A 1 221 ? 15.132 20.185 -15.417 1.00 37.56 221 SER A C 1
ATOM 1709 O O . SER A 1 221 ? 15.285 21.288 -14.899 1.00 37.56 221 SER A O 1
ATOM 1711 N N . TYR A 1 222 ? 14.816 20.072 -16.724 1.00 35.28 222 TYR A N 1
ATOM 1712 C CA . TYR A 1 222 ? 14.762 21.285 -17.573 1.00 35.28 222 TYR A CA 1
ATOM 1713 C C . TYR A 1 222 ? 13.727 21.408 -18.703 1.00 35.28 222 TYR A C 1
ATOM 1715 O O . TYR A 1 222 ? 13.485 22.538 -19.124 1.00 35.28 222 TYR A O 1
ATOM 1723 N N . LEU A 1 223 ? 13.076 20.356 -19.202 1.00 33.28 223 LEU A N 1
ATOM 1724 C CA . LEU A 1 223 ? 12.083 20.483 -20.285 1.00 33.28 223 LEU A CA 1
ATOM 1725 C C . LEU A 1 223 ? 11.096 19.313 -20.209 1.00 33.28 223 LEU A C 1
ATOM 1727 O O . LEU A 1 223 ? 11.471 18.220 -20.609 1.00 33.28 223 LEU A O 1
ATOM 1731 N N . GLY A 1 224 ? 9.879 19.545 -19.692 1.00 38.38 224 GLY A N 1
ATOM 1732 C CA . GLY A 1 224 ? 8.740 18.605 -19.628 1.00 38.38 224 GLY A CA 1
ATOM 1733 C C . GLY A 1 224 ? 9.021 17.172 -20.104 1.00 38.38 224 GLY A C 1
ATOM 1734 O O . GLY A 1 224 ? 9.018 16.902 -21.308 1.00 38.38 224 GLY A O 1
ATOM 1735 N N . GLY A 1 225 ? 9.284 16.272 -19.152 1.00 35.84 225 GLY A N 1
ATOM 1736 C CA . GLY A 1 225 ? 9.771 14.918 -19.414 1.00 35.84 225 GLY A CA 1
ATOM 1737 C C . GLY A 1 225 ? 8.890 14.144 -20.395 1.00 35.84 225 GLY A C 1
ATOM 1738 O O . GLY A 1 225 ? 7.687 13.992 -20.204 1.00 35.84 225 GLY A O 1
ATOM 1739 N N . SER A 1 226 ? 9.494 13.638 -21.468 1.00 37.28 226 SER A N 1
ATOM 1740 C CA . SER A 1 226 ? 8.861 12.693 -22.390 1.00 37.28 226 SER A CA 1
ATOM 1741 C C . SER A 1 226 ? 9.502 11.324 -22.193 1.00 37.28 226 SER A C 1
ATOM 1743 O O . SER A 1 226 ? 10.716 11.194 -22.329 1.00 37.28 226 SER A O 1
ATOM 1745 N N . LEU A 1 227 ? 8.701 10.300 -21.885 1.00 39.41 227 LEU A N 1
ATOM 1746 C CA . LEU A 1 227 ? 9.164 8.912 -21.848 1.00 39.41 227 LEU A CA 1
ATOM 1747 C C . LEU A 1 227 ? 9.213 8.376 -23.282 1.00 39.41 227 LEU A C 1
ATOM 1749 O O . LEU A 1 227 ? 8.179 8.209 -23.919 1.00 39.41 227 LEU A O 1
ATOM 1753 N N . ILE A 1 228 ? 10.388 8.074 -23.822 1.00 44.34 228 ILE A N 1
ATOM 1754 C CA . ILE A 1 228 ? 10.477 7.497 -25.171 1.00 44.34 228 ILE A CA 1
ATOM 1755 C C . ILE A 1 228 ? 10.909 6.035 -25.048 1.00 44.34 228 ILE A C 1
ATOM 1757 O O . ILE A 1 228 ? 12.063 5.762 -24.727 1.00 44.34 228 ILE A O 1
ATOM 1761 N N . LEU A 1 229 ? 9.992 5.094 -25.316 1.00 41.50 229 LEU A N 1
ATOM 1762 C CA . LEU A 1 229 ? 10.341 3.685 -25.543 1.00 41.50 229 LEU A CA 1
ATOM 1763 C C . LEU A 1 229 ? 10.675 3.488 -27.025 1.00 41.50 229 LEU A C 1
ATOM 1765 O O . LEU A 1 229 ? 9.784 3.390 -27.872 1.00 41.50 229 LEU A O 1
ATOM 1769 N N . VAL A 1 230 ? 11.965 3.411 -27.342 1.00 41.22 230 VAL A N 1
ATOM 1770 C CA . VAL A 1 230 ? 12.445 3.114 -28.692 1.00 41.22 230 VAL A CA 1
ATOM 1771 C C . VAL A 1 230 ? 12.833 1.643 -28.775 1.00 41.22 230 VAL A C 1
ATOM 1773 O O . VAL A 1 230 ? 13.722 1.190 -28.062 1.00 41.22 230 VAL A O 1
ATOM 1776 N N . GLY A 1 231 ? 12.193 0.887 -29.668 1.00 35.81 231 GLY A N 1
ATOM 1777 C CA . GLY A 1 231 ? 12.730 -0.405 -30.090 1.00 35.81 231 GLY A CA 1
ATOM 1778 C C . GLY A 1 231 ? 13.862 -0.163 -31.087 1.00 35.81 231 GLY A C 1
ATOM 1779 O O . GLY A 1 231 ? 13.638 0.471 -32.121 1.00 35.81 231 GLY A O 1
ATOM 1780 N N . ALA A 1 232 ? 15.070 -0.628 -30.784 1.00 37.34 232 ALA A N 1
ATOM 1781 C CA . ALA A 1 232 ? 16.186 -0.591 -31.721 1.00 37.34 232 ALA A CA 1
ATOM 1782 C C . ALA A 1 232 ? 16.388 -1.985 -32.323 1.00 37.34 232 ALA A C 1
ATOM 1784 O O . ALA A 1 232 ? 16.536 -2.963 -31.595 1.00 37.34 232 ALA A O 1
ATOM 1785 N N . GLU A 1 233 ? 16.404 -2.066 -33.653 1.00 34.81 233 GLU A N 1
ATOM 1786 C CA . GLU A 1 233 ? 16.824 -3.263 -34.382 1.00 34.81 233 GLU A CA 1
ATOM 1787 C C . GLU A 1 233 ? 18.216 -2.971 -34.953 1.00 34.81 233 GLU A C 1
ATOM 1789 O O . GLU A 1 233 ? 18.385 -2.031 -35.740 1.00 34.81 233 GLU A O 1
ATOM 1794 N N . VAL A 1 234 ? 19.225 -3.730 -34.522 1.00 36.66 234 VAL A N 1
ATOM 1795 C CA . VAL A 1 234 ? 20.582 -3.631 -35.073 1.00 36.66 234 VAL A CA 1
ATOM 1796 C C . VAL A 1 234 ? 20.688 -4.622 -36.222 1.00 36.66 234 VAL A C 1
ATOM 1798 O O . VAL A 1 234 ? 20.430 -5.809 -36.044 1.00 36.66 234 VAL A O 1
ATOM 1801 N N . LYS A 1 235 ? 21.055 -4.132 -37.408 1.00 39.47 235 LYS A N 1
ATOM 1802 C CA . LYS A 1 235 ? 21.400 -4.994 -38.542 1.00 39.47 235 LYS A CA 1
ATOM 1803 C C . LYS A 1 235 ? 22.908 -5.200 -38.626 1.00 39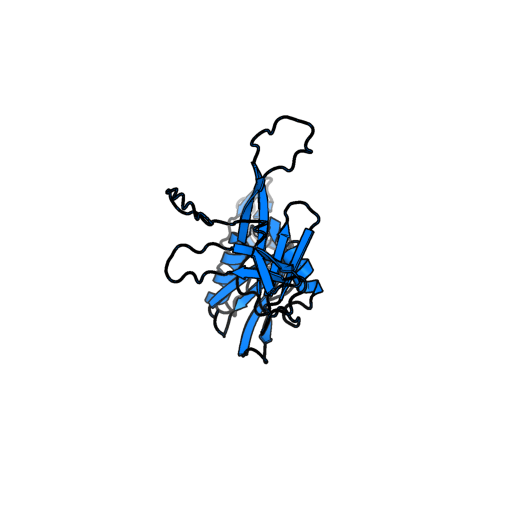.47 235 LYS A C 1
ATOM 1805 O O . LYS A 1 235 ? 23.684 -4.424 -38.072 1.00 39.47 235 LYS A O 1
ATOM 1810 N N . ASP A 1 236 ? 23.290 -6.255 -39.343 1.00 39.84 236 ASP A N 1
ATOM 1811 C CA . ASP A 1 236 ? 24.653 -6.791 -39.484 1.00 39.84 236 ASP A CA 1
ATOM 1812 C C . ASP A 1 236 ? 25.721 -5.777 -39.956 1.00 39.84 236 ASP A C 1
ATOM 1814 O O . ASP A 1 236 ? 26.912 -6.078 -39.947 1.00 39.84 236 ASP A O 1
ATOM 1818 N N . ASP A 1 237 ? 25.321 -4.572 -40.367 1.00 38.12 237 ASP A N 1
ATOM 1819 C CA . ASP A 1 237 ? 26.171 -3.504 -40.895 1.00 38.12 237 ASP A CA 1
ATOM 1820 C C . ASP A 1 237 ? 26.446 -2.359 -39.898 1.00 38.12 237 ASP A C 1
ATOM 1822 O O . ASP A 1 237 ? 26.986 -1.327 -40.293 1.00 38.12 237 ASP A O 1
ATOM 1826 N N . PHE A 1 238 ? 26.102 -2.521 -38.614 1.00 38.00 238 PHE A N 1
ATOM 1827 C CA . PHE A 1 238 ? 26.189 -1.474 -37.578 1.00 38.00 238 PHE A CA 1
ATOM 1828 C C . PHE A 1 238 ? 25.313 -0.235 -37.853 1.00 38.00 238 PHE A C 1
ATOM 1830 O O . PHE A 1 238 ? 25.438 0.780 -37.161 1.00 38.00 238 PHE A O 1
ATOM 1837 N N . THR A 1 239 ? 24.378 -0.306 -38.808 1.00 31.92 239 THR A N 1
ATOM 1838 C CA . THR A 1 239 ? 23.389 0.751 -39.024 1.00 31.92 239 THR A CA 1
ATOM 1839 C C . THR A 1 239 ? 22.258 0.598 -38.009 1.00 31.92 239 THR A C 1
ATOM 1841 O O . THR A 1 239 ? 21.484 -0.361 -38.034 1.00 31.92 239 THR A O 1
ATOM 1844 N N . LEU A 1 240 ? 22.133 1.568 -37.103 1.00 33.81 240 LEU A N 1
ATOM 1845 C CA . LEU A 1 240 ? 21.092 1.578 -36.079 1.00 33.81 240 LEU A CA 1
ATOM 1846 C C . LEU A 1 240 ? 19.787 2.108 -36.693 1.00 33.81 240 LEU A C 1
ATOM 1848 O O . LEU A 1 240 ? 19.636 3.310 -36.919 1.00 33.81 240 LEU A O 1
ATOM 1852 N N . ARG A 1 241 ? 18.829 1.218 -36.992 1.00 38.03 241 ARG A N 1
ATOM 1853 C CA . ARG A 1 241 ? 17.464 1.637 -37.341 1.00 38.03 241 ARG A CA 1
ATOM 1854 C C . ARG A 1 241 ? 16.645 1.765 -36.065 1.00 38.03 241 ARG A C 1
ATOM 1856 O O . ARG A 1 241 ? 16.230 0.777 -35.463 1.00 38.03 241 ARG A O 1
ATOM 1863 N N . LEU A 1 242 ? 16.375 3.009 -35.682 1.00 38.12 242 LEU A N 1
ATOM 1864 C CA . LEU A 1 242 ? 15.393 3.322 -34.651 1.00 38.12 242 LEU A CA 1
ATOM 1865 C C . LEU A 1 242 ? 13.998 3.096 -35.244 1.00 38.12 242 LEU A C 1
ATOM 1867 O O . LEU A 1 242 ? 13.422 3.976 -35.884 1.00 38.12 242 LEU A O 1
ATOM 1871 N N . ASN A 1 243 ? 13.447 1.902 -35.045 1.00 39.59 243 ASN A N 1
ATOM 1872 C CA . ASN A 1 243 ? 12.031 1.673 -35.280 1.00 39.59 243 ASN A CA 1
ATOM 1873 C C . ASN A 1 243 ? 11.277 2.244 -34.074 1.00 39.59 243 ASN A C 1
ATOM 1875 O O . ASN A 1 243 ? 10.998 1.541 -33.102 1.00 39.59 243 ASN A O 1
ATOM 1879 N N . MET A 1 244 ? 10.945 3.540 -34.123 1.00 38.38 244 MET A N 1
ATOM 1880 C CA . MET A 1 244 ? 10.017 4.136 -33.158 1.00 38.38 244 MET A CA 1
ATOM 1881 C C . MET A 1 244 ? 8.673 3.419 -33.260 1.00 38.38 244 MET A C 1
ATOM 1883 O O . MET A 1 244 ? 7.830 3.729 -34.101 1.00 38.38 244 MET A O 1
ATOM 1887 N N . LYS A 1 245 ? 8.483 2.423 -32.399 1.00 41.03 245 LYS A N 1
ATOM 1888 C CA . LYS A 1 245 ? 7.240 1.662 -32.324 1.00 41.03 245 LYS A CA 1
ATOM 1889 C C . LYS A 1 245 ? 6.187 2.432 -31.526 1.00 41.03 245 LYS A C 1
ATOM 1891 O O . LYS A 1 245 ? 4.998 2.297 -31.811 1.00 41.03 245 LYS A O 1
ATOM 1896 N N . TYR A 1 246 ? 6.628 3.270 -30.582 1.00 40.00 246 TYR A N 1
ATOM 1897 C CA . TYR A 1 246 ? 5.784 4.074 -29.704 1.00 40.00 246 TYR A CA 1
ATOM 1898 C C . TYR A 1 246 ? 6.482 5.404 -29.366 1.00 40.00 246 TYR A C 1
ATOM 1900 O O . TYR A 1 246 ? 7.678 5.428 -29.100 1.00 40.00 246 TYR A O 1
ATOM 1908 N N . LEU A 1 247 ? 5.735 6.509 -29.382 1.00 40.06 247 LEU A N 1
ATOM 1909 C CA . LEU A 1 247 ? 6.175 7.821 -28.900 1.00 40.06 247 LEU A CA 1
ATOM 1910 C C . LEU A 1 247 ? 5.231 8.223 -27.767 1.00 40.06 247 LEU A C 1
ATOM 1912 O O . LEU A 1 247 ? 4.014 8.217 -27.969 1.00 40.06 247 LEU A O 1
ATOM 1916 N N . PHE A 1 248 ? 5.776 8.564 -26.601 1.00 42.50 248 PHE A N 1
ATOM 1917 C CA . PHE A 1 248 ? 4.998 9.047 -25.467 1.00 42.50 248 PHE A CA 1
ATOM 1918 C C . PHE A 1 248 ? 5.392 10.497 -25.237 1.00 42.50 248 PHE A C 1
ATOM 1920 O O . PHE A 1 248 ? 6.564 10.827 -25.081 1.00 42.50 248 PHE A O 1
ATOM 1927 N N . THR A 1 249 ? 4.397 11.368 -25.252 1.00 38.97 249 THR A N 1
ATOM 1928 C CA . THR A 1 249 ? 4.557 12.778 -24.913 1.00 38.97 249 THR A CA 1
ATOM 1929 C C . THR A 1 249 ? 3.701 13.030 -23.686 1.00 38.97 249 THR A C 1
ATOM 1931 O O . THR A 1 249 ? 2.480 12.869 -23.761 1.00 38.97 249 THR A O 1
ATOM 1934 N N . TYR A 1 250 ? 4.319 13.408 -22.571 1.00 36.97 250 TYR A N 1
ATOM 1935 C CA . TYR A 1 250 ? 3.589 14.022 -21.468 1.00 36.97 250 TYR A CA 1
ATOM 1936 C C . TYR A 1 250 ? 3.278 15.463 -21.889 1.00 36.97 250 TYR A C 1
ATOM 1938 O O . TYR A 1 250 ? 4.183 16.193 -22.289 1.00 36.97 250 TYR A O 1
ATOM 1946 N N . GLN A 1 251 ? 2.005 15.859 -21.894 1.00 37.81 251 GLN A N 1
ATOM 1947 C CA . GLN A 1 251 ? 1.610 17.222 -22.254 1.00 37.81 251 GLN A CA 1
ATOM 1948 C C . GLN A 1 251 ? 0.774 17.829 -21.126 1.00 37.81 251 GLN A C 1
ATOM 1950 O O . GLN A 1 251 ? -0.423 17.567 -21.024 1.00 37.81 251 GLN A O 1
ATOM 1955 N N . GLU A 1 252 ? 1.396 18.686 -20.318 1.00 32.00 252 GLU A N 1
ATOM 1956 C CA . GLU A 1 252 ? 0.682 19.767 -19.643 1.00 32.00 252 GLU A CA 1
ATOM 1957 C C . GLU A 1 252 ? 0.794 21.023 -20.514 1.00 32.00 252 GLU A C 1
ATOM 1959 O O . GLU A 1 252 ? 1.869 21.592 -20.680 1.00 32.00 252 GLU A O 1
ATOM 1964 N N . GLY A 1 253 ? -0.326 21.456 -21.095 1.00 31.02 253 GLY A N 1
ATOM 1965 C CA . GLY A 1 253 ? -0.412 22.735 -21.804 1.00 31.02 253 GLY A CA 1
ATOM 1966 C C . GLY A 1 253 ? -0.007 22.708 -23.286 1.00 31.02 253 GLY A C 1
ATOM 1967 O O . GLY A 1 253 ? 0.799 21.913 -23.755 1.00 31.02 253 GLY A O 1
ATOM 1968 N N . TRP A 1 254 ? -0.661 23.577 -24.052 1.00 32.44 254 TRP A N 1
ATOM 1969 C CA . TRP A 1 254 ? -0.755 23.564 -25.511 1.00 32.44 254 TRP A CA 1
ATOM 1970 C C . TRP A 1 254 ? 0.532 23.971 -26.249 1.00 32.44 254 TRP A C 1
ATOM 1972 O O . TRP A 1 254 ? 1.133 24.995 -25.940 1.00 32.44 254 TRP A O 1
ATOM 1982 N N . GLY A 1 255 ? 0.851 23.250 -27.332 1.00 29.92 255 GLY A N 1
ATOM 1983 C CA . GLY A 1 255 ? 1.768 23.700 -28.387 1.00 29.92 255 GLY A CA 1
ATOM 1984 C C . GLY A 1 255 ? 2.249 22.559 -29.290 1.00 29.92 255 GLY A C 1
ATOM 1985 O O . GLY A 1 255 ? 2.959 21.670 -28.834 1.00 29.92 255 GLY A O 1
ATOM 1986 N N . PHE A 1 256 ? 1.872 22.570 -30.572 1.00 27.66 256 PHE A N 1
ATOM 1987 C CA . PHE A 1 256 ? 2.438 21.674 -31.588 1.00 27.66 256 PHE A CA 1
ATOM 1988 C C . PHE A 1 256 ? 3.686 22.318 -32.201 1.00 27.66 256 PHE A C 1
ATOM 1990 O O . PHE A 1 256 ? 3.588 23.406 -32.764 1.00 27.66 256 PHE A O 1
ATOM 1997 N N . TRP A 1 257 ? 4.819 21.615 -32.186 1.00 27.81 257 TRP A N 1
ATOM 1998 C CA . TRP A 1 257 ? 5.946 21.894 -33.079 1.00 27.81 257 TRP A CA 1
ATOM 1999 C C . TRP A 1 257 ? 6.172 20.686 -33.986 1.00 27.81 257 TRP A C 1
ATOM 2001 O O . TRP A 1 257 ? 6.383 19.566 -33.525 1.00 27.81 257 TRP A O 1
ATOM 2011 N N . LYS A 1 258 ? 6.087 20.921 -35.296 1.00 26.16 258 LYS A N 1
ATOM 2012 C CA . LYS A 1 258 ? 6.423 19.958 -36.344 1.00 26.16 258 LYS A CA 1
ATOM 2013 C C . LYS A 1 258 ? 7.894 20.172 -36.698 1.00 26.16 258 LYS A C 1
ATOM 2015 O O . LYS A 1 258 ? 8.202 21.151 -37.366 1.00 26.16 258 LYS A O 1
ATOM 2020 N N . ASN A 1 259 ? 8.781 19.274 -36.274 1.00 27.27 259 ASN A N 1
ATOM 2021 C CA . ASN A 1 259 ? 10.124 19.192 -36.847 1.00 27.27 259 ASN A CA 1
ATOM 2022 C C . ASN A 1 259 ? 10.120 18.104 -37.922 1.00 27.27 259 ASN A C 1
ATOM 2024 O O . ASN A 1 259 ? 10.048 16.914 -37.624 1.00 27.27 259 ASN A O 1
ATOM 2028 N N . GLU A 1 260 ? 10.154 18.531 -39.183 1.00 28.36 260 GLU A N 1
ATOM 2029 C CA . GLU A 1 260 ? 10.571 17.673 -40.287 1.00 28.36 260 GLU A CA 1
ATOM 2030 C C . GLU A 1 260 ? 12.085 17.499 -40.174 1.00 28.36 260 GLU A C 1
ATOM 2032 O O . GLU A 1 260 ? 12.846 18.427 -40.436 1.00 28.36 260 GLU A O 1
ATOM 2037 N N . VAL A 1 261 ? 12.528 16.315 -39.755 1.00 29.72 261 VAL A N 1
ATOM 2038 C CA . VAL A 1 261 ? 13.912 15.897 -39.974 1.00 29.72 261 VAL A CA 1
ATOM 2039 C C . VAL A 1 261 ? 13.914 15.148 -41.300 1.00 29.72 261 VAL A C 1
ATOM 2041 O O . VAL A 1 261 ? 13.438 14.015 -41.385 1.00 29.72 261 VAL A O 1
ATOM 2044 N N . GLY A 1 262 ? 14.355 15.833 -42.354 1.00 31.11 262 GLY A N 1
ATOM 2045 C CA . GLY A 1 262 ? 14.696 15.199 -43.622 1.00 31.11 262 GLY A CA 1
ATOM 2046 C C . GLY A 1 262 ? 15.951 14.343 -43.455 1.00 31.11 262 GLY A C 1
ATOM 2047 O O . GLY A 1 262 ? 16.878 14.746 -42.752 1.00 31.11 262 GLY A O 1
ATOM 2048 N N . TYR A 1 263 ? 15.947 13.173 -44.091 1.00 31.39 263 TYR A N 1
ATOM 2049 C CA . TYR A 1 263 ? 17.162 12.433 -44.433 1.00 31.39 263 TYR A CA 1
ATOM 2050 C C . TYR A 1 263 ? 17.615 12.842 -45.832 1.00 31.39 263 TYR A C 1
ATOM 2052 O O . TYR A 1 263 ? 16.720 13.025 -46.692 1.00 31.39 263 TYR A O 1
#